Protein AF-A0A1J4KIZ6-F1 (afdb_monomer_lite)

pLDDT: mean 84.85, std 12.55, range [34.94, 96.38]

Structure (mmCIF, N/CA/C/O backbone):
data_AF-A0A1J4KIZ6-F1
#
_entry.id   AF-A0A1J4KIZ6-F1
#
loop_
_atom_site.group_PDB
_atom_site.id
_atom_site.type_symbol
_atom_site.label_atom_id
_atom_site.label_alt_id
_atom_site.label_comp_id
_atom_site.label_asym_id
_atom_site.label_entity_id
_atom_site.label_seq_id
_atom_site.pdbx_PDB_ins_code
_atom_site.Cartn_x
_atom_site.Cartn_y
_atom_site.Cartn_z
_atom_site.occupancy
_atom_site.B_iso_or_equiv
_atom_site.auth_seq_id
_atom_site.auth_comp_id
_atom_site.auth_asym_id
_atom_site.auth_atom_id
_atom_site.pdbx_PDB_model_num
ATOM 1 N N . MET A 1 1 ? -14.718 5.315 -27.498 1.00 44.31 1 MET A N 1
ATOM 2 C CA . MET A 1 1 ? -14.895 4.484 -26.289 1.00 44.31 1 MET A CA 1
ATOM 3 C C . MET A 1 1 ? -14.339 3.075 -26.543 1.00 44.31 1 MET A C 1
ATOM 5 O O . MET A 1 1 ? -15.087 2.117 -26.521 1.00 44.31 1 MET A O 1
ATOM 9 N N . ASN A 1 2 ? -13.036 2.983 -26.856 1.00 52.88 2 ASN A N 1
ATOM 10 C CA . ASN A 1 2 ? -12.297 1.739 -27.166 1.00 52.88 2 ASN A CA 1
ATOM 11 C C . ASN A 1 2 ? -10.810 1.837 -26.745 1.00 52.88 2 ASN A C 1
ATOM 13 O O . ASN A 1 2 ? -9.986 1.045 -27.190 1.00 52.88 2 ASN A O 1
ATOM 17 N N . ASP A 1 3 ? -10.452 2.848 -25.947 1.00 78.19 3 ASP A N 1
ATOM 18 C CA . ASP A 1 3 ? -9.048 3.196 -25.701 1.00 78.19 3 ASP A CA 1
ATOM 19 C C . ASP A 1 3 ? -8.500 2.533 -24.434 1.00 78.19 3 ASP A C 1
ATOM 21 O O . ASP A 1 3 ? -7.394 2.022 -24.433 1.00 78.19 3 ASP A O 1
ATOM 25 N N . PHE A 1 4 ? -9.313 2.419 -23.381 1.00 86.12 4 PHE A N 1
ATOM 26 C CA . PHE A 1 4 ? -8.866 1.864 -22.103 1.00 86.12 4 PHE A CA 1
ATOM 27 C C . PHE A 1 4 ? -8.504 0.373 -22.159 1.00 86.12 4 PHE A C 1
ATOM 29 O O . PHE A 1 4 ? -7.444 -0.013 -21.683 1.00 86.12 4 PHE A O 1
ATOM 36 N N . ASP A 1 5 ? -9.348 -0.474 -22.760 1.00 86.69 5 ASP A N 1
ATOM 37 C CA . ASP A 1 5 ? -9.062 -1.916 -22.848 1.00 86.69 5 ASP A CA 1
ATOM 38 C C . ASP A 1 5 ? -7.879 -2.197 -23.787 1.00 86.69 5 ASP A C 1
ATOM 40 O O . ASP A 1 5 ? -7.078 -3.099 -23.538 1.00 86.69 5 ASP A O 1
ATOM 44 N N . ARG A 1 6 ? -7.730 -1.378 -24.836 1.00 87.50 6 ARG A N 1
ATOM 45 C CA . ARG A 1 6 ? -6.574 -1.419 -25.732 1.00 87.50 6 ARG A CA 1
ATOM 46 C C . ARG A 1 6 ? -5.304 -0.999 -24.997 1.00 87.50 6 ARG A C 1
ATOM 48 O O . ARG A 1 6 ? -4.352 -1.767 -24.967 1.00 87.50 6 ARG A O 1
ATOM 55 N N . TRP A 1 7 ? -5.329 0.162 -24.346 1.00 89.00 7 TRP A N 1
ATOM 56 C CA . TRP A 1 7 ? -4.232 0.655 -23.520 1.00 89.00 7 TRP A CA 1
ATOM 57 C C . TRP A 1 7 ? -3.841 -0.357 -22.446 1.00 89.00 7 TRP A C 1
ATOM 59 O O . TRP A 1 7 ? -2.660 -0.615 -22.267 1.00 89.00 7 TRP A O 1
ATOM 69 N N . ARG A 1 8 ? -4.811 -0.978 -21.766 1.00 87.69 8 ARG A N 1
ATOM 70 C CA . ARG A 1 8 ? -4.561 -2.005 -20.749 1.00 87.69 8 ARG A CA 1
ATOM 71 C C . ARG A 1 8 ? -3.818 -3.193 -21.347 1.00 87.69 8 ARG A C 1
ATOM 73 O O . ARG A 1 8 ? -2.846 -3.653 -20.759 1.00 87.69 8 ARG A O 1
ATOM 80 N N . SER A 1 9 ? -4.276 -3.691 -22.496 1.00 86.81 9 SER A N 1
ATOM 81 C CA . SER A 1 9 ? -3.614 -4.790 -23.203 1.00 86.81 9 SER A CA 1
ATOM 82 C C . SER A 1 9 ? -2.182 -4.418 -23.591 1.00 86.81 9 SER A C 1
ATOM 84 O O . SER A 1 9 ? -1.264 -5.215 -23.385 1.00 86.81 9 SER A O 1
ATOM 86 N N . ASP A 1 10 ? -1.982 -3.206 -24.108 1.00 85.69 10 ASP A N 1
ATOM 87 C CA . ASP A 1 10 ? -0.669 -2.694 -24.504 1.00 85.69 10 ASP A CA 1
ATOM 88 C C . ASP A 1 10 ? 0.246 -2.519 -23.276 1.00 85.69 10 ASP A C 1
ATOM 90 O O . ASP A 1 10 ? 1.388 -2.975 -23.284 1.00 85.69 10 ASP A O 1
ATOM 94 N N . PHE A 1 11 ? -0.277 -1.973 -22.174 1.00 86.12 11 PHE A N 1
ATOM 95 C CA . PHE A 1 11 ? 0.438 -1.795 -20.911 1.00 86.12 11 PHE A CA 1
ATOM 96 C C . PHE A 1 11 ? 0.869 -3.132 -20.314 1.00 86.12 11 PHE A C 1
ATOM 98 O O . PHE A 1 11 ? 2.055 -3.325 -20.055 1.00 86.12 11 PHE A O 1
ATOM 105 N N . VAL A 1 12 ? -0.060 -4.079 -20.159 1.00 83.88 12 VAL A N 1
ATOM 106 C CA . VAL A 1 12 ? 0.230 -5.424 -19.640 1.00 83.88 12 VAL A CA 1
ATOM 107 C C . VAL A 1 12 ? 1.282 -6.125 -20.498 1.00 83.88 12 VAL A C 1
ATOM 109 O O . VAL A 1 12 ? 2.200 -6.737 -19.958 1.00 83.88 12 VAL A O 1
ATOM 112 N N . SER A 1 13 ? 1.208 -5.972 -21.821 1.00 81.38 13 SER A N 1
ATOM 113 C CA . SER A 1 13 ? 2.213 -6.518 -22.742 1.00 81.38 13 SER A CA 1
ATOM 114 C C . SER A 1 13 ? 3.571 -5.816 -22.611 1.00 81.38 13 SER A C 1
ATOM 116 O O . SER A 1 13 ? 4.612 -6.453 -22.742 1.00 81.38 13 SER A O 1
ATOM 118 N N . SER A 1 14 ? 3.585 -4.511 -22.322 1.00 80.06 14 SER A N 1
ATOM 119 C CA . SER A 1 14 ? 4.813 -3.719 -22.147 1.00 80.06 14 SER A CA 1
ATOM 120 C C . SER A 1 14 ? 5.562 -4.017 -20.841 1.00 80.06 14 SER A C 1
ATOM 122 O O . SER A 1 14 ? 6.765 -3.755 -20.748 1.00 80.06 14 SER A O 1
ATOM 124 N N . LEU A 1 15 ? 4.869 -4.591 -19.849 1.00 75.06 15 LEU A N 1
ATOM 125 C CA . LEU A 1 15 ? 5.464 -5.077 -18.601 1.00 75.06 15 LEU A CA 1
ATOM 126 C C . LEU A 1 15 ? 6.322 -6.333 -18.810 1.00 75.06 15 LEU A C 1
ATOM 128 O O . LEU A 1 15 ? 7.094 -6.693 -17.923 1.00 75.06 15 LEU A O 1
ATOM 132 N N . ASP A 1 16 ? 6.266 -6.958 -19.990 1.00 68.19 16 ASP A N 1
ATOM 133 C CA . ASP A 1 16 ? 7.300 -7.880 -20.448 1.00 68.19 16 ASP A CA 1
ATOM 134 C C . ASP A 1 16 ? 8.505 -7.034 -20.908 1.00 68.19 16 ASP A C 1
ATOM 136 O O . ASP A 1 16 ? 8.551 -6.498 -22.018 1.00 68.19 16 ASP A O 1
ATOM 140 N N . LEU A 1 17 ? 9.438 -6.802 -19.975 1.00 60.38 17 LEU A N 1
ATOM 141 C CA . LEU A 1 17 ? 10.382 -5.669 -19.856 1.00 60.38 17 LEU A CA 1
ATOM 142 C C . LEU A 1 17 ? 11.413 -5.449 -20.991 1.00 60.38 17 LEU A C 1
ATOM 144 O O . LEU A 1 17 ? 12.417 -4.756 -20.784 1.00 60.38 17 LEU A O 1
ATOM 148 N N . ASN A 1 18 ? 11.162 -5.953 -22.196 1.00 56.12 18 ASN A N 1
ATOM 149 C CA . ASN A 1 18 ? 11.916 -5.706 -23.426 1.00 56.12 18 ASN A CA 1
ATOM 150 C C . ASN A 1 18 ? 11.404 -4.502 -24.247 1.00 56.12 18 ASN A C 1
ATOM 152 O O . ASN A 1 18 ? 12.102 -4.064 -25.160 1.00 56.12 18 ASN A O 1
ATOM 156 N N . TYR A 1 19 ? 10.238 -3.935 -23.915 1.00 60.09 19 TYR A N 1
ATOM 157 C CA . TYR A 1 19 ? 9.627 -2.814 -24.648 1.00 60.09 19 TYR A CA 1
ATOM 158 C C . TYR A 1 19 ? 9.734 -1.459 -23.919 1.00 60.09 19 TYR A C 1
ATOM 160 O O . TYR A 1 19 ? 10.145 -1.380 -22.752 1.00 60.09 19 TYR A O 1
ATOM 168 N N . ASN A 1 20 ? 9.423 -0.373 -24.643 1.00 63.94 20 ASN A N 1
ATOM 169 C CA . ASN A 1 20 ? 9.320 0.978 -24.087 1.00 63.94 20 ASN A CA 1
ATOM 170 C C . ASN A 1 20 ? 8.084 1.048 -23.177 1.00 63.94 20 ASN A C 1
ATOM 172 O O . ASN A 1 20 ? 6.959 1.082 -23.658 1.00 63.94 20 ASN A O 1
ATOM 176 N N . PHE A 1 21 ? 8.311 1.013 -21.867 1.00 74.25 21 PHE A N 1
ATOM 177 C CA . PHE A 1 21 ? 7.272 0.920 -20.837 1.00 74.25 21 PHE A CA 1
ATOM 178 C C . PHE A 1 21 ? 6.940 2.285 -20.202 1.00 74.25 21 PHE A C 1
ATOM 180 O O . PHE A 1 21 ? 6.016 2.380 -19.399 1.00 74.25 21 PHE A O 1
ATOM 187 N N . ASN A 1 22 ? 7.684 3.342 -20.555 1.00 74.38 22 ASN A N 1
ATOM 188 C CA . ASN A 1 22 ? 7.597 4.648 -19.897 1.00 74.38 22 ASN A CA 1
ATOM 189 C C . ASN A 1 22 ? 6.248 5.337 -20.153 1.00 74.38 22 ASN A C 1
ATOM 191 O O . ASN A 1 22 ? 5.588 5.748 -19.208 1.00 74.38 22 ASN A O 1
ATOM 195 N N . GLU A 1 23 ? 5.807 5.397 -21.414 1.00 75.44 23 GLU A N 1
ATOM 196 C CA . GLU A 1 23 ? 4.554 6.073 -21.798 1.00 75.44 23 GLU A CA 1
ATOM 197 C C . GLU A 1 23 ? 3.319 5.418 -21.149 1.00 75.44 23 GLU A C 1
ATOM 199 O O . GLU A 1 23 ? 2.366 6.0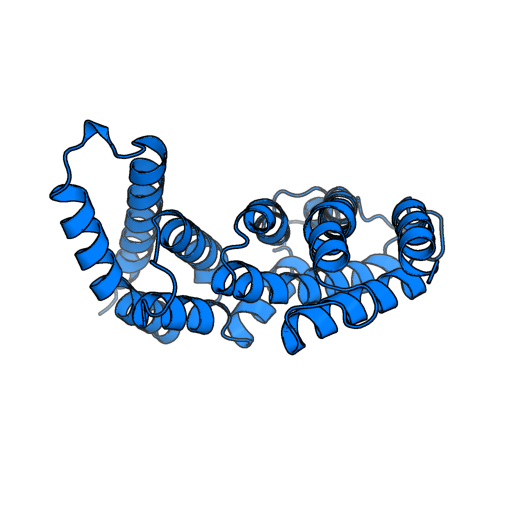91 -20.747 1.00 75.44 23 GLU A O 1
ATOM 204 N N . HIS A 1 24 ? 3.339 4.091 -20.986 1.00 83.06 24 HIS A N 1
ATOM 205 C CA . HIS A 1 24 ? 2.244 3.379 -20.333 1.00 83.06 24 HIS A CA 1
ATOM 206 C C . HIS A 1 24 ? 2.242 3.564 -18.812 1.00 83.06 24 HIS A C 1
ATOM 208 O O . HIS A 1 24 ? 1.161 3.651 -18.226 1.00 83.06 24 HIS A O 1
ATOM 214 N N . ILE A 1 25 ? 3.419 3.671 -18.181 1.00 85.50 25 ILE A N 1
ATOM 215 C CA . ILE A 1 25 ? 3.519 4.023 -16.760 1.00 85.50 25 ILE A CA 1
ATOM 216 C C . ILE A 1 25 ? 2.946 5.416 -16.518 1.00 85.50 25 ILE A C 1
ATOM 218 O O . ILE A 1 25 ? 2.083 5.538 -15.662 1.00 85.50 25 ILE A O 1
ATOM 222 N N . GLU A 1 26 ? 3.319 6.427 -17.305 1.00 86.62 26 GLU A N 1
ATOM 223 C CA . GLU A 1 26 ? 2.796 7.796 -17.138 1.00 86.62 26 GLU A CA 1
ATOM 224 C C . GLU A 1 26 ? 1.260 7.838 -17.201 1.00 86.62 26 GLU A C 1
ATOM 226 O O . GLU A 1 26 ? 0.604 8.516 -16.413 1.00 86.62 26 GLU A O 1
ATOM 231 N N . THR A 1 27 ? 0.660 7.052 -18.098 1.00 89.62 27 THR A N 1
ATOM 232 C CA . THR A 1 27 ? -0.805 6.934 -18.176 1.00 89.62 27 THR A CA 1
ATOM 233 C C . THR A 1 27 ? -1.392 6.244 -16.937 1.00 89.62 27 THR A C 1
ATOM 235 O O . THR A 1 27 ? -2.434 6.648 -16.425 1.00 89.62 27 THR A O 1
ATOM 238 N N . CYS A 1 28 ? -0.724 5.205 -16.427 1.00 91.19 28 CYS A N 1
ATOM 239 C CA . CYS A 1 28 ? -1.129 4.527 -15.198 1.00 91.19 28 CYS A CA 1
ATOM 240 C C . CYS A 1 28 ? -1.049 5.471 -13.986 1.00 91.19 28 CYS A C 1
ATOM 242 O O . CYS A 1 28 ? -1.936 5.449 -13.135 1.00 91.19 28 CYS A O 1
ATOM 244 N N . GLU A 1 29 ? -0.018 6.314 -13.922 1.00 92.31 29 GLU A N 1
ATOM 245 C CA . GLU A 1 29 ? 0.160 7.337 -12.888 1.00 92.31 29 GLU A CA 1
ATOM 246 C C . GLU A 1 29 ? -0.979 8.363 -12.925 1.00 92.31 29 GLU A C 1
ATOM 248 O O . GLU A 1 29 ? -1.586 8.633 -11.891 1.00 92.31 29 GLU A O 1
ATOM 253 N N . GLN A 1 30 ? -1.372 8.829 -14.115 1.00 92.38 30 GLN A N 1
ATOM 254 C CA . GLN A 1 30 ? -2.536 9.711 -14.282 1.00 92.38 30 GLN A CA 1
ATOM 255 C C . GLN A 1 30 ? -3.835 9.068 -13.778 1.00 92.38 30 GLN A C 1
ATOM 257 O O . GLN A 1 30 ? -4.653 9.734 -13.147 1.00 92.38 30 GLN A O 1
ATOM 262 N N . TYR A 1 31 ? -4.044 7.768 -14.012 1.00 94.75 31 TYR A N 1
ATOM 263 C CA . TYR A 1 31 ? -5.228 7.078 -13.484 1.00 94.75 31 TYR A CA 1
ATOM 264 C C . TYR A 1 31 ? -5.200 6.967 -11.963 1.00 94.75 31 TYR A C 1
ATOM 266 O O . TYR A 1 31 ? -6.242 7.123 -11.330 1.00 94.75 31 TYR A O 1
ATOM 274 N N . ILE A 1 32 ? -4.028 6.743 -11.365 1.00 95.62 32 ILE A N 1
ATOM 275 C CA . ILE A 1 32 ? -3.863 6.767 -9.907 1.00 95.62 32 ILE A CA 1
ATOM 276 C C . ILE A 1 32 ? -4.221 8.158 -9.363 1.00 95.62 32 ILE A C 1
ATOM 278 O O . ILE A 1 32 ? -4.998 8.254 -8.415 1.00 95.62 32 ILE A O 1
ATOM 282 N N . GLU A 1 33 ? -3.739 9.233 -9.988 1.00 93.94 33 GLU A N 1
ATOM 283 C CA . GLU A 1 33 ? -4.075 10.611 -9.604 1.00 93.94 33 GLU A CA 1
ATOM 284 C C . GLU A 1 33 ? -5.579 10.901 -9.708 1.00 93.94 33 GLU A C 1
ATOM 286 O O . GLU A 1 33 ? -6.169 11.463 -8.779 1.00 93.94 33 GLU A O 1
ATOM 291 N N . GLU A 1 34 ? -6.229 10.474 -10.796 1.00 94.50 34 GLU A N 1
ATOM 292 C CA . GLU A 1 34 ? -7.680 10.613 -10.950 1.00 94.50 34 GLU A CA 1
ATOM 293 C C . GLU A 1 34 ? -8.446 9.870 -9.849 1.00 94.50 34 GLU A C 1
ATOM 295 O O . GLU A 1 34 ? -9.400 10.415 -9.289 1.00 94.50 34 GLU A O 1
ATOM 300 N N . ILE A 1 35 ? -8.014 8.661 -9.488 1.00 95.12 35 ILE A N 1
ATOM 301 C CA . ILE A 1 35 ? -8.644 7.866 -8.428 1.00 95.12 35 ILE A CA 1
ATOM 302 C C . ILE A 1 35 ? -8.519 8.561 -7.074 1.00 95.12 35 ILE A C 1
ATOM 304 O O . ILE A 1 35 ? -9.509 8.662 -6.354 1.00 95.12 35 ILE A O 1
ATOM 308 N N . ILE A 1 36 ? -7.348 9.095 -6.731 1.00 91.81 36 ILE A N 1
ATOM 309 C CA . ILE A 1 36 ? -7.168 9.822 -5.464 1.00 91.81 36 ILE A CA 1
ATOM 310 C C . ILE A 1 36 ? -8.062 11.062 -5.424 1.00 91.81 36 ILE A C 1
ATOM 312 O O . ILE A 1 36 ? -8.661 11.365 -4.394 1.00 91.81 36 ILE A O 1
ATOM 316 N N . GLN A 1 37 ? -8.143 11.795 -6.535 1.00 92.31 37 GLN A N 1
ATOM 317 C CA . GLN A 1 37 ? -8.841 13.076 -6.571 1.00 92.31 37 GLN A CA 1
ATOM 318 C C . GLN A 1 37 ? -10.364 12.929 -6.691 1.00 92.31 37 GLN A C 1
ATOM 320 O O . GLN A 1 37 ? -11.104 13.762 -6.166 1.00 92.31 37 GLN A O 1
ATOM 325 N N . TYR A 1 38 ? -10.839 11.906 -7.401 1.00 92.94 38 TYR A N 1
ATOM 326 C CA . TYR A 1 38 ? -12.244 11.779 -7.800 1.00 92.94 38 TYR A CA 1
ATOM 327 C C . TYR A 1 38 ? -12.887 10.448 -7.411 1.00 92.94 38 TYR A C 1
ATOM 329 O O . TYR A 1 38 ? -14.064 10.250 -7.707 1.00 92.94 38 TYR A O 1
ATOM 337 N N . ASN A 1 39 ? -12.147 9.542 -6.768 1.00 90.38 39 ASN A N 1
ATOM 338 C CA . ASN A 1 39 ? -12.565 8.167 -6.474 1.00 90.38 39 ASN A CA 1
ATOM 339 C C . ASN A 1 39 ? -12.888 7.336 -7.735 1.00 90.38 39 ASN A C 1
ATOM 341 O O . ASN A 1 39 ? -13.565 6.312 -7.674 1.00 90.38 39 ASN A O 1
ATOM 345 N N . ILE A 1 40 ? -12.461 7.808 -8.910 1.00 93.06 40 ILE A N 1
ATOM 346 C CA . ILE A 1 40 ? -12.858 7.253 -10.201 1.00 93.06 40 ILE A CA 1
ATOM 347 C C . ILE A 1 40 ? -11.894 7.689 -11.300 1.00 93.06 40 ILE A C 1
ATOM 349 O O . ILE A 1 40 ? -11.416 8.821 -11.305 1.00 93.06 40 ILE A O 1
ATOM 353 N N . ILE A 1 41 ? -11.697 6.822 -12.287 1.00 91.88 41 ILE A N 1
ATOM 354 C CA . ILE A 1 41 ? -11.135 7.203 -13.579 1.00 91.88 41 ILE A CA 1
ATOM 355 C C . ILE A 1 41 ? -12.272 7.795 -14.422 1.00 91.88 41 ILE A C 1
ATOM 357 O O . ILE A 1 41 ? -13.184 7.088 -14.878 1.00 91.88 41 ILE A O 1
ATOM 361 N N . LYS A 1 42 ? -12.243 9.113 -14.619 1.00 86.44 42 LYS A N 1
ATOM 362 C CA . LYS A 1 42 ? -13.390 9.923 -15.069 1.00 86.44 42 LYS A CA 1
ATOM 363 C C . LYS A 1 42 ? -14.000 9.459 -16.383 1.00 86.44 42 LYS A C 1
ATOM 365 O O . LYS A 1 42 ? -15.215 9.508 -16.550 1.00 86.44 42 LYS A O 1
ATOM 370 N N . TYR A 1 43 ? -13.164 9.057 -17.333 1.00 85.31 43 TYR A N 1
ATOM 371 C CA . TYR A 1 43 ? -13.598 8.778 -18.701 1.00 85.31 43 TYR A CA 1
ATOM 372 C C . TYR A 1 43 ? -14.048 7.320 -18.914 1.00 85.31 43 TYR A C 1
ATOM 374 O O . TYR A 1 43 ? -14.623 7.019 -19.962 1.00 85.31 43 TYR A O 1
ATOM 382 N N . VAL A 1 44 ? -13.821 6.419 -17.946 1.00 86.00 44 VAL A N 1
ATOM 383 C CA . VAL A 1 44 ? -14.232 4.997 -18.027 1.00 86.00 44 VAL A CA 1
ATOM 384 C C . VAL A 1 44 ? -15.250 4.576 -16.973 1.00 86.00 44 VAL A C 1
ATOM 386 O O . VAL A 1 44 ? -15.911 3.555 -17.155 1.00 86.00 44 VAL A O 1
ATOM 389 N N . GLY A 1 45 ? -15.426 5.351 -15.905 1.00 89.31 45 GLY A N 1
ATOM 390 C CA . GLY A 1 45 ? -16.447 5.076 -14.902 1.00 89.31 45 GLY A CA 1
ATOM 391 C C . GLY A 1 45 ? -15.997 4.112 -13.787 1.00 89.31 45 GLY A C 1
ATOM 392 O O . GLY A 1 45 ? -14.850 3.650 -13.771 1.00 89.31 45 GLY A O 1
ATOM 393 N N . PRO A 1 46 ? -16.895 3.786 -12.837 1.00 89.38 46 PRO A N 1
ATOM 394 C CA . PRO A 1 46 ? -16.537 3.066 -11.614 1.00 89.38 46 PRO A CA 1
ATOM 395 C C . PRO A 1 46 ? -16.197 1.591 -11.866 1.00 89.38 46 PRO A C 1
ATOM 397 O O . PRO A 1 46 ? -15.245 1.076 -11.290 1.00 89.38 46 PRO A O 1
ATOM 400 N N . GLU A 1 47 ? -16.900 0.915 -12.780 1.00 89.88 47 GLU A N 1
ATOM 401 C CA . GLU A 1 47 ? -16.645 -0.500 -13.099 1.00 89.88 47 GLU A CA 1
ATOM 402 C C . GLU A 1 47 ? -15.229 -0.714 -13.647 1.00 89.88 47 GLU A C 1
ATOM 404 O O . GLU A 1 47 ? -14.484 -1.589 -13.201 1.00 89.88 47 GLU A O 1
ATOM 409 N N . LYS A 1 48 ? -14.822 0.134 -14.595 1.00 91.69 48 LYS A N 1
ATOM 410 C CA . LYS A 1 48 ? -13.484 0.090 -15.187 1.00 91.69 48 LYS A CA 1
ATOM 411 C C . LYS A 1 48 ? -12.407 0.591 -14.229 1.00 91.69 48 LYS A C 1
ATOM 413 O O . LYS A 1 48 ? -11.287 0.099 -14.306 1.00 91.69 48 LYS A O 1
ATOM 418 N N . THR A 1 49 ? -12.746 1.487 -13.301 1.00 93.00 49 THR A N 1
ATOM 419 C CA . THR A 1 49 ? -11.860 1.871 -12.189 1.00 93.00 49 THR A CA 1
ATOM 420 C C . THR A 1 49 ? -11.582 0.680 -11.277 1.00 93.00 49 THR A C 1
ATOM 422 O O . THR A 1 49 ? -10.427 0.380 -10.992 1.00 93.00 49 THR A O 1
ATOM 425 N N . ASN A 1 50 ? -12.620 -0.058 -10.879 1.00 91.06 50 ASN A N 1
ATOM 426 C CA . ASN A 1 50 ? -12.447 -1.243 -10.045 1.00 91.06 50 ASN A CA 1
ATOM 427 C C . ASN A 1 50 ? -11.609 -2.314 -10.759 1.00 91.06 50 ASN A C 1
ATOM 429 O O . ASN A 1 50 ? -10.661 -2.853 -10.195 1.00 91.06 50 ASN A O 1
ATOM 433 N N . SER A 1 51 ? -11.901 -2.572 -12.035 1.00 92.06 51 SER A N 1
ATOM 434 C CA . SER A 1 51 ? -11.119 -3.506 -12.850 1.00 92.06 51 SER A CA 1
ATOM 435 C C . SER A 1 51 ? -9.673 -3.020 -13.064 1.00 92.06 51 SER A C 1
ATOM 437 O O . SER A 1 51 ? -8.743 -3.821 -13.080 1.00 92.06 51 SER A O 1
ATOM 439 N N . PHE A 1 52 ? -9.434 -1.708 -13.186 1.00 94.19 52 PHE A N 1
ATOM 440 C CA . PHE A 1 52 ? -8.077 -1.151 -13.200 1.00 94.19 52 PHE A CA 1
ATOM 441 C C . PHE A 1 52 ? -7.331 -1.490 -11.908 1.00 94.19 52 PHE A C 1
ATOM 443 O O . PHE A 1 52 ? -6.237 -2.041 -11.971 1.00 94.19 52 PHE A O 1
ATOM 450 N N . LEU A 1 53 ? -7.928 -1.205 -10.751 1.00 93.69 53 LEU A N 1
ATOM 451 C CA . LEU A 1 53 ? 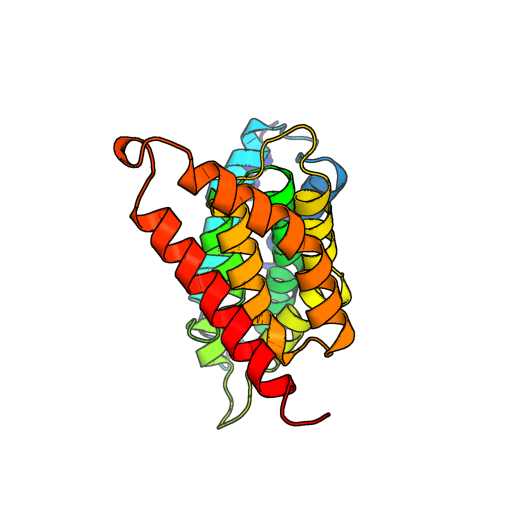-7.311 -1.432 -9.445 1.00 93.69 53 LEU A CA 1
ATOM 452 C C . LEU A 1 53 ? -7.031 -2.923 -9.189 1.00 93.69 53 LEU A C 1
ATOM 454 O O . LEU A 1 53 ? -5.915 -3.301 -8.833 1.00 93.69 53 LEU A O 1
ATOM 458 N N . THR A 1 54 ? -8.037 -3.771 -9.397 1.00 89.81 54 THR A N 1
ATOM 459 C CA . THR A 1 54 ? -8.009 -5.185 -8.987 1.00 89.81 54 THR A CA 1
ATOM 460 C C . THR A 1 54 ? -7.313 -6.107 -9.986 1.00 89.81 54 THR A C 1
ATOM 462 O O . THR A 1 54 ? -6.733 -7.111 -9.570 1.00 89.81 54 THR A O 1
ATOM 465 N N . GLU A 1 55 ? -7.318 -5.773 -11.280 1.00 90.50 55 GLU A N 1
ATOM 466 C CA . GLU A 1 55 ? -6.689 -6.591 -12.324 1.00 90.50 55 GLU A CA 1
ATOM 467 C C . GLU A 1 55 ? -5.408 -5.940 -12.850 1.00 90.50 55 GLU A C 1
ATOM 469 O O . GLU A 1 55 ? -4.348 -6.558 -12.834 1.00 90.50 55 GLU A O 1
ATOM 474 N N . THR A 1 56 ? -5.484 -4.692 -13.323 1.00 92.12 56 THR A N 1
ATOM 475 C CA . THR A 1 56 ? -4.377 -4.054 -14.061 1.00 92.12 56 THR A CA 1
ATOM 476 C C . THR A 1 56 ? -3.245 -3.610 -13.145 1.00 92.12 56 THR A C 1
ATOM 478 O O . THR A 1 56 ? -2.099 -4.009 -13.338 1.00 92.12 56 THR A O 1
ATOM 481 N N . LEU A 1 57 ? -3.558 -2.795 -12.141 1.00 93.31 57 LEU A N 1
ATOM 482 C CA . LEU A 1 57 ? -2.578 -2.248 -11.216 1.00 93.31 57 LEU A CA 1
ATOM 483 C C . LEU A 1 57 ? -1.981 -3.356 -10.350 1.00 93.31 57 LEU A C 1
ATOM 485 O O . LEU A 1 57 ? -0.763 -3.432 -10.209 1.00 93.31 57 LEU A O 1
ATOM 489 N N . LYS A 1 58 ? -2.827 -4.256 -9.835 1.00 92.56 58 LYS A N 1
ATOM 490 C CA . LYS A 1 58 ? -2.380 -5.428 -9.077 1.00 92.56 58 LYS A CA 1
ATOM 491 C C . LYS A 1 58 ? -1.371 -6.265 -9.866 1.00 92.56 58 LYS A C 1
ATOM 493 O O . LYS A 1 58 ? -0.306 -6.582 -9.342 1.00 92.56 58 LYS A O 1
ATOM 498 N N . PHE A 1 59 ? -1.678 -6.577 -11.128 1.00 90.88 59 PHE A N 1
ATOM 499 C CA . PHE A 1 59 ? -0.757 -7.297 -12.007 1.00 90.88 59 PHE A CA 1
ATOM 500 C C . PHE A 1 59 ? 0.543 -6.516 -12.233 1.00 90.88 59 PHE A C 1
ATOM 502 O O . PHE A 1 59 ? 1.625 -7.093 -12.153 1.00 90.88 59 PHE A O 1
ATOM 509 N N . ALA A 1 60 ? 0.457 -5.205 -12.470 1.00 91.62 60 ALA A N 1
ATOM 510 C CA . ALA A 1 60 ? 1.628 -4.366 -12.695 1.00 91.62 60 ALA A CA 1
ATOM 511 C C . ALA A 1 60 ? 2.578 -4.339 -11.495 1.00 91.62 60 ALA A C 1
ATOM 513 O O . ALA A 1 60 ? 3.781 -4.537 -11.667 1.00 91.62 60 ALA A O 1
ATOM 514 N N . ILE A 1 61 ? 2.047 -4.149 -10.284 1.00 93.50 61 ILE A N 1
ATOM 515 C CA . ILE A 1 61 ? 2.847 -4.190 -9.055 1.00 93.50 61 ILE A CA 1
ATOM 516 C C . ILE A 1 61 ? 3.517 -5.559 -8.927 1.00 93.50 61 ILE A C 1
ATOM 518 O O . ILE A 1 61 ? 4.729 -5.617 -8.743 1.00 93.50 61 ILE A O 1
ATOM 522 N N . ASP A 1 62 ? 2.774 -6.655 -9.091 1.00 91.75 62 ASP A N 1
ATOM 523 C CA . ASP A 1 62 ? 3.324 -8.008 -8.945 1.00 91.75 62 ASP A CA 1
ATOM 524 C C . ASP A 1 62 ? 4.457 -8.291 -9.950 1.00 91.75 62 ASP A C 1
ATOM 526 O O . ASP A 1 62 ? 5.524 -8.791 -9.580 1.00 91.75 62 ASP A O 1
ATOM 530 N N . GLN A 1 63 ? 4.294 -7.884 -11.214 1.00 89.62 63 GLN A N 1
ATOM 531 C CA . GLN A 1 63 ? 5.358 -7.994 -12.219 1.00 89.62 63 GLN A CA 1
ATOM 532 C C . GLN A 1 63 ? 6.607 -7.196 -11.827 1.00 89.62 63 GLN A C 1
ATOM 534 O O . GLN A 1 63 ? 7.727 -7.708 -11.906 1.00 89.62 63 GLN A O 1
ATOM 539 N N . ILE A 1 64 ? 6.432 -5.956 -11.364 1.00 90.94 64 ILE A N 1
ATOM 540 C CA . ILE A 1 64 ? 7.548 -5.094 -10.955 1.00 90.94 64 ILE A CA 1
ATOM 541 C C . ILE A 1 64 ? 8.255 -5.668 -9.723 1.00 90.94 64 ILE A C 1
ATOM 543 O O . ILE A 1 64 ? 9.483 -5.737 -9.703 1.00 90.94 64 ILE A O 1
ATOM 547 N N . MET A 1 65 ? 7.510 -6.124 -8.715 1.00 92.75 65 MET A N 1
ATOM 548 C CA . MET A 1 65 ? 8.066 -6.648 -7.462 1.00 92.75 65 MET A CA 1
ATOM 549 C C . MET A 1 65 ? 8.829 -7.969 -7.653 1.00 92.75 65 MET A C 1
ATOM 551 O O . MET A 1 65 ? 9.762 -8.267 -6.897 1.00 92.75 65 MET A O 1
ATOM 555 N N . ASN A 1 66 ? 8.499 -8.736 -8.695 1.00 91.06 66 ASN A N 1
ATOM 556 C CA . ASN A 1 66 ? 9.224 -9.944 -9.096 1.00 91.06 66 ASN A CA 1
ATOM 557 C C . ASN A 1 66 ? 10.384 -9.683 -10.074 1.00 91.06 66 ASN A C 1
ATOM 559 O O . ASN A 1 66 ? 11.192 -10.584 -10.336 1.00 91.06 66 ASN A O 1
ATOM 563 N N . PHE A 1 67 ? 10.520 -8.462 -10.592 1.00 87.69 67 PHE A N 1
ATOM 564 C CA . PHE A 1 67 ? 11.571 -8.114 -11.539 1.00 87.69 67 PHE A CA 1
ATOM 565 C C . PHE A 1 67 ? 12.951 -8.066 -10.882 1.00 87.69 67 PHE A C 1
ATOM 567 O O . PHE A 1 67 ? 13.121 -7.505 -9.807 1.00 87.69 67 PHE A O 1
ATOM 574 N N . ARG A 1 68 ? 13.982 -8.595 -11.554 1.00 89.31 68 ARG A N 1
ATOM 575 C CA . ARG A 1 68 ? 15.372 -8.520 -11.076 1.00 89.31 68 ARG A CA 1
ATOM 576 C C . ARG A 1 68 ? 16.158 -7.458 -11.836 1.00 89.31 68 ARG A C 1
ATOM 578 O O . ARG A 1 68 ? 16.424 -7.591 -13.035 1.00 89.31 68 ARG A O 1
ATOM 585 N N . ILE A 1 69 ? 16.587 -6.431 -11.112 1.00 86.81 69 ILE A N 1
ATOM 586 C CA . ILE A 1 69 ? 17.463 -5.387 -11.628 1.00 86.81 69 ILE A CA 1
ATOM 587 C C . ILE A 1 69 ? 18.877 -5.947 -11.819 1.00 86.81 69 ILE A C 1
ATOM 589 O O . ILE A 1 69 ? 19.428 -6.639 -10.967 1.00 86.81 69 ILE A O 1
ATOM 593 N N . ASN A 1 70 ? 19.466 -5.657 -12.972 1.00 85.62 70 ASN A N 1
ATOM 594 C CA . ASN A 1 70 ? 20.810 -6.038 -13.377 1.00 85.62 70 ASN A CA 1
ATOM 595 C C . ASN A 1 70 ? 21.450 -4.888 -14.184 1.00 85.62 70 ASN A C 1
ATOM 597 O O . ASN A 1 70 ? 20.860 -3.823 -14.370 1.00 85.62 70 ASN A O 1
ATOM 601 N N . ASN A 1 71 ? 22.670 -5.086 -14.684 1.00 82.38 71 ASN A N 1
ATOM 602 C CA . ASN A 1 71 ? 23.388 -4.029 -15.402 1.00 82.38 71 ASN A CA 1
ATOM 603 C C . ASN A 1 71 ? 22.701 -3.569 -16.702 1.00 82.38 71 ASN A C 1
ATOM 605 O O . ASN A 1 71 ? 22.851 -2.403 -17.058 1.00 82.38 71 ASN A O 1
ATOM 609 N N . SER A 1 72 ? 21.947 -4.428 -17.400 1.00 82.19 72 SER A N 1
ATOM 610 C CA . SER A 1 72 ? 21.304 -4.066 -18.673 1.00 82.19 72 SER A CA 1
ATOM 611 C C . SER A 1 72 ? 19.996 -3.293 -18.501 1.00 82.19 72 SER A C 1
ATOM 613 O O . SER A 1 72 ? 19.593 -2.576 -19.412 1.00 82.19 72 SER A O 1
ATOM 615 N N . ASN A 1 73 ? 19.347 -3.386 -17.337 1.00 82.38 73 ASN A N 1
ATOM 616 C CA . ASN A 1 73 ? 18.062 -2.732 -17.063 1.00 82.38 73 ASN A CA 1
ATOM 617 C C . ASN A 1 73 ? 18.125 -1.695 -15.922 1.00 82.38 73 ASN A C 1
ATOM 619 O O . ASN A 1 73 ? 17.100 -1.124 -15.552 1.00 82.38 73 ASN A O 1
ATOM 623 N N . ARG A 1 74 ? 19.320 -1.394 -15.394 1.00 82.88 74 ARG A N 1
ATOM 624 C CA . ARG A 1 74 ? 19.526 -0.496 -14.242 1.00 82.88 74 ARG A CA 1
ATOM 625 C C . ARG A 1 74 ? 18.915 0.894 -14.412 1.00 82.88 74 ARG A C 1
ATOM 627 O O . ARG A 1 74 ? 18.443 1.466 -13.435 1.00 82.88 74 ARG A O 1
ATOM 634 N N . LEU A 1 75 ? 18.890 1.422 -15.637 1.00 83.06 75 LEU A N 1
ATOM 635 C CA . LEU A 1 75 ? 18.281 2.722 -15.943 1.00 83.06 75 LEU A CA 1
ATOM 636 C C . LEU A 1 75 ? 16.767 2.746 -15.665 1.00 83.06 75 LEU A C 1
ATOM 638 O O . LEU A 1 75 ? 16.229 3.801 -15.346 1.00 83.06 75 LEU A O 1
ATOM 642 N N . LYS A 1 76 ? 16.091 1.588 -15.710 1.00 82.62 76 LYS A N 1
ATOM 643 C CA . LYS A 1 76 ? 14.657 1.460 -15.407 1.00 82.62 76 LYS A CA 1
ATOM 644 C C . LYS A 1 76 ? 14.353 1.579 -13.912 1.00 82.62 76 LYS A C 1
ATOM 646 O O . LYS A 1 76 ? 13.235 1.921 -13.551 1.00 82.62 76 LYS A O 1
ATOM 651 N N . CYS A 1 77 ? 15.338 1.333 -13.043 1.00 86.50 77 CYS A N 1
ATOM 652 C CA . CYS A 1 77 ? 15.151 1.313 -11.590 1.00 86.50 77 CYS A CA 1
ATOM 653 C C . CYS A 1 77 ? 14.515 2.606 -11.060 1.00 86.50 77 CYS A C 1
ATOM 655 O O . CYS A 1 77 ? 13.576 2.539 -10.276 1.00 86.50 77 CYS A O 1
ATOM 657 N N . GLY A 1 78 ? 14.970 3.775 -11.526 1.00 87.62 78 GLY A N 1
ATOM 658 C CA . GLY A 1 78 ? 14.420 5.057 -11.076 1.00 87.62 78 GLY A CA 1
ATOM 659 C C . GLY A 1 78 ? 12.925 5.203 -11.373 1.00 87.62 78 GLY A C 1
ATOM 660 O O . GLY A 1 78 ? 12.173 5.620 -10.498 1.00 87.62 78 GLY A O 1
ATOM 661 N N . ILE A 1 79 ? 12.502 4.791 -12.570 1.00 88.31 79 ILE A N 1
ATOM 662 C CA . ILE A 1 79 ? 11.103 4.847 -13.016 1.00 88.31 79 ILE A CA 1
ATOM 663 C C . ILE A 1 79 ? 10.254 3.857 -12.214 1.00 88.31 79 ILE A C 1
ATOM 665 O O . ILE A 1 79 ? 9.211 4.226 -11.693 1.00 88.31 79 ILE A O 1
ATOM 669 N N . LEU A 1 80 ? 10.733 2.624 -12.026 1.00 90.81 80 LEU A N 1
ATOM 670 C CA . LEU A 1 80 ? 10.012 1.608 -11.253 1.00 90.81 80 LEU A CA 1
ATOM 671 C C . LEU A 1 80 ? 9.860 2.003 -9.778 1.00 90.81 80 LEU A C 1
ATOM 673 O O . LEU A 1 80 ? 8.786 1.852 -9.209 1.00 90.81 80 LEU A O 1
ATOM 677 N N . ILE A 1 81 ? 10.906 2.561 -9.160 1.00 92.19 81 ILE A N 1
ATOM 678 C CA . ILE A 1 81 ? 10.824 3.087 -7.790 1.00 92.19 81 ILE A CA 1
ATOM 679 C C . ILE A 1 81 ? 9.863 4.267 -7.705 1.00 92.19 81 ILE A C 1
ATOM 681 O O . ILE A 1 81 ? 9.115 4.360 -6.734 1.00 92.19 81 ILE A O 1
ATOM 685 N N . HIS A 1 82 ? 9.875 5.163 -8.694 1.00 93.12 82 HIS A N 1
ATOM 686 C CA . HIS A 1 82 ? 8.936 6.276 -8.745 1.00 93.12 82 HIS A CA 1
ATOM 687 C C . HIS A 1 82 ? 7.489 5.778 -8.812 1.00 93.12 82 HIS A C 1
ATOM 689 O O . HIS A 1 82 ? 6.685 6.175 -7.972 1.00 93.12 82 HIS A O 1
ATOM 695 N N . PHE A 1 83 ? 7.206 4.841 -9.716 1.00 93.25 83 PHE A N 1
ATOM 696 C CA . PHE A 1 83 ? 5.889 4.239 -9.878 1.00 93.25 83 PHE A CA 1
ATOM 697 C C . PHE A 1 83 ? 5.410 3.523 -8.607 1.00 93.25 83 PHE A C 1
ATOM 699 O O . PHE A 1 83 ? 4.301 3.771 -8.133 1.00 93.25 83 PHE A O 1
ATOM 706 N N . LEU A 1 84 ? 6.255 2.681 -7.998 1.00 95.50 84 LEU A N 1
ATOM 707 C CA . LEU A 1 84 ? 5.932 2.001 -6.738 1.00 95.50 84 LEU A CA 1
ATOM 708 C C . LEU A 1 84 ? 5.663 3.006 -5.614 1.00 95.50 84 LEU A C 1
ATOM 710 O O . LEU A 1 84 ? 4.695 2.851 -4.877 1.00 95.50 84 LEU A O 1
ATOM 714 N N . LYS A 1 85 ? 6.483 4.061 -5.508 1.00 95.81 85 LYS A N 1
ATOM 715 C CA . LYS A 1 85 ? 6.296 5.147 -4.536 1.00 95.81 85 LYS A CA 1
ATOM 716 C C . LYS A 1 85 ? 4.980 5.887 -4.755 1.00 95.81 85 LYS A C 1
ATOM 718 O O . LYS A 1 85 ? 4.307 6.182 -3.780 1.00 95.81 85 LYS A O 1
ATOM 723 N N . LEU A 1 86 ? 4.627 6.214 -5.998 1.00 95.19 86 LEU A N 1
ATOM 724 C CA . LEU A 1 86 ? 3.349 6.858 -6.288 1.00 95.19 86 LEU A CA 1
ATOM 725 C C . LEU A 1 86 ? 2.206 5.927 -5.903 1.00 95.19 86 LEU A C 1
ATOM 727 O O . LEU A 1 86 ? 1.289 6.352 -5.227 1.00 95.19 86 LEU A O 1
ATOM 731 N N . THR A 1 87 ? 2.290 4.649 -6.258 1.00 95.94 87 THR A N 1
ATOM 732 C CA . THR A 1 87 ? 1.238 3.661 -5.993 1.00 95.94 87 THR A CA 1
ATOM 733 C C . THR A 1 87 ? 0.895 3.535 -4.504 1.00 95.94 87 THR A C 1
ATOM 735 O O . THR A 1 87 ? -0.259 3.270 -4.169 1.00 95.94 87 THR A O 1
ATOM 738 N N . THR A 1 88 ? 1.834 3.795 -3.584 1.00 95.88 88 THR A N 1
ATOM 739 C CA . THR A 1 88 ? 1.549 3.734 -2.138 1.00 95.88 88 THR A CA 1
ATOM 740 C C . THR A 1 88 ? 0.566 4.797 -1.650 1.00 95.88 88 THR A C 1
ATOM 742 O O . THR A 1 88 ? -0.027 4.609 -0.593 1.00 95.88 88 THR A O 1
ATOM 745 N N . VAL A 1 89 ? 0.280 5.853 -2.418 1.00 94.69 89 VAL A N 1
ATOM 746 C CA . VAL A 1 89 ? -0.831 6.782 -2.118 1.00 94.69 89 VAL A CA 1
ATOM 747 C C . VAL A 1 89 ? -2.195 6.084 -2.098 1.00 94.69 89 VAL A C 1
ATOM 749 O O . VAL A 1 89 ? -3.143 6.592 -1.501 1.00 94.69 89 VAL A O 1
ATOM 752 N N . LEU A 1 90 ? -2.304 4.906 -2.724 1.00 96.00 90 LEU A N 1
ATOM 753 C CA . LEU A 1 90 ? -3.523 4.112 -2.704 1.00 96.00 90 LEU A CA 1
ATOM 754 C C . LEU A 1 90 ? -3.723 3.366 -1.378 1.00 96.00 90 LEU A C 1
ATOM 756 O O . LEU A 1 90 ? -4.806 2.837 -1.152 1.00 96.00 90 LEU A O 1
ATOM 760 N N . ILE A 1 91 ? -2.730 3.347 -0.481 1.00 95.44 91 ILE A N 1
ATOM 761 C CA . ILE A 1 91 ? -2.850 2.791 0.877 1.00 95.44 91 ILE A CA 1
ATOM 762 C C . ILE A 1 91 ? -3.953 3.520 1.663 1.00 95.44 91 ILE A C 1
ATOM 764 O O . ILE A 1 91 ? -4.945 2.881 2.010 1.00 95.44 91 ILE A O 1
ATOM 768 N N . PRO A 1 92 ? -3.867 4.844 1.910 1.00 93.62 92 PRO A N 1
ATOM 769 C CA . PRO A 1 92 ? -4.941 5.546 2.606 1.00 93.62 92 PRO A CA 1
ATOM 770 C C . PRO A 1 92 ? -6.241 5.557 1.792 1.00 93.62 92 PRO A C 1
ATOM 772 O O . PRO A 1 92 ? -7.311 5.460 2.376 1.00 93.62 92 PRO A O 1
ATOM 775 N N . TYR A 1 93 ? -6.181 5.617 0.458 1.00 93.69 93 TYR A N 1
ATOM 776 C CA . TYR A 1 93 ? -7.378 5.535 -0.388 1.00 93.69 93 TYR A CA 1
ATOM 777 C C . TYR A 1 93 ? -8.160 4.232 -0.174 1.00 93.69 93 TYR A C 1
ATOM 779 O O . TYR A 1 93 ? -9.361 4.268 0.085 1.00 93.69 93 TYR A O 1
ATOM 787 N N . SER A 1 94 ? -7.480 3.089 -0.271 1.00 92.81 94 SER A N 1
ATOM 788 C CA . SER A 1 94 ? -8.098 1.773 -0.114 1.00 92.81 94 SER A CA 1
ATOM 789 C C . SER A 1 94 ? -8.635 1.587 1.304 1.00 92.81 94 SER A C 1
ATOM 791 O O . SER A 1 94 ? -9.718 1.037 1.466 1.00 92.81 94 SER A O 1
ATOM 793 N N . PHE A 1 95 ? -7.947 2.139 2.307 1.00 93.19 95 PHE A N 1
ATOM 794 C CA . PHE A 1 95 ? -8.424 2.175 3.688 1.00 93.19 95 PHE A CA 1
ATOM 795 C C . PHE A 1 95 ? -9.688 3.013 3.883 1.00 93.19 95 PHE A C 1
ATOM 797 O O . PHE A 1 95 ? -10.603 2.593 4.575 1.00 93.19 95 PHE A O 1
ATOM 804 N N . LEU A 1 96 ? -9.754 4.201 3.282 1.00 91.00 96 LEU A N 1
ATOM 805 C CA . LEU A 1 96 ? -10.901 5.103 3.424 1.00 91.00 96 LEU A CA 1
ATOM 806 C C . LEU A 1 96 ? -12.155 4.607 2.688 1.00 91.00 96 LEU A C 1
ATOM 808 O O . LEU A 1 96 ? -13.250 5.048 3.021 1.00 91.00 96 LEU A O 1
ATOM 812 N N . ASN A 1 97 ? -11.991 3.734 1.689 1.00 89.88 97 ASN A N 1
ATOM 813 C CA . ASN A 1 97 ? -13.069 3.226 0.835 1.00 89.88 97 ASN A CA 1
ATOM 814 C C . ASN A 1 97 ? -13.371 1.733 1.056 1.00 89.88 97 ASN A C 1
ATOM 816 O O . ASN A 1 97 ? -14.053 1.131 0.229 1.00 89.88 97 ASN A O 1
ATOM 820 N N . ASP A 1 98 ? -12.846 1.123 2.120 1.00 90.44 98 ASP A N 1
ATOM 821 C CA . ASP A 1 98 ? -13.052 -0.293 2.450 1.00 90.44 98 ASP A CA 1
ATOM 822 C C . ASP A 1 98 ? -12.627 -1.279 1.332 1.00 90.44 98 ASP A C 1
ATOM 824 O O . ASP A 1 98 ? -13.162 -2.382 1.202 1.00 90.44 98 ASP A O 1
ATOM 828 N N . ILE A 1 99 ? -11.626 -0.915 0.519 1.00 89.88 99 ILE A N 1
ATOM 829 C CA . ILE A 1 99 ? -11.106 -1.733 -0.596 1.00 89.88 99 ILE A CA 1
ATOM 830 C C . ILE A 1 99 ? -9.925 -2.589 -0.113 1.00 89.88 99 ILE A C 1
ATOM 832 O O . ILE A 1 99 ? -8.791 -2.477 -0.589 1.00 89.88 99 ILE A O 1
ATOM 836 N N . PHE A 1 100 ? -10.200 -3.457 0.860 1.00 87.81 100 PHE A N 1
ATOM 837 C CA . PHE A 1 100 ? -9.198 -4.285 1.544 1.00 87.81 100 PHE A CA 1
ATOM 838 C C . PHE A 1 100 ? -8.481 -5.289 0.622 1.00 87.81 100 PHE A C 1
ATOM 840 O O . PHE A 1 100 ? -7.337 -5.656 0.882 1.00 87.81 100 PHE A O 1
ATOM 847 N N . ASP A 1 101 ? -9.083 -5.669 -0.509 1.00 89.19 101 ASP A N 1
ATOM 848 C CA . ASP A 1 101 ? -8.473 -6.577 -1.496 1.00 89.19 101 ASP A CA 1
ATOM 849 C C . ASP A 1 101 ? -7.196 -6.014 -2.152 1.00 89.19 101 ASP A C 1
ATOM 851 O O . ASP A 1 101 ? -6.397 -6.768 -2.724 1.00 89.19 101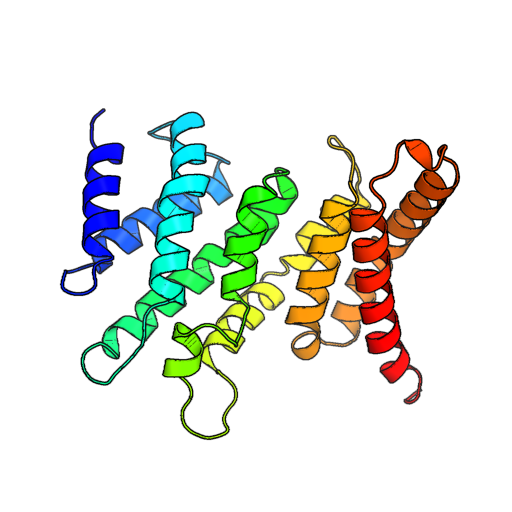 ASP A O 1
ATOM 855 N N . LEU A 1 102 ? -6.979 -4.694 -2.074 1.00 89.88 102 LEU A N 1
ATOM 856 C CA . LEU A 1 102 ? -5.748 -4.042 -2.531 1.00 89.88 102 LEU A CA 1
ATOM 857 C C . LEU A 1 102 ? -4.623 -4.101 -1.498 1.00 89.88 102 LEU A C 1
ATOM 859 O O . LEU A 1 102 ? -3.460 -3.910 -1.853 1.00 89.88 102 LEU A O 1
ATOM 863 N N . PHE A 1 103 ? -4.925 -4.378 -0.233 1.00 89.12 103 PHE A N 1
ATOM 864 C CA . PHE A 1 103 ? -3.927 -4.300 0.830 1.00 89.12 103 PHE A CA 1
ATOM 865 C C . PHE A 1 103 ? -2.776 -5.278 0.635 1.00 89.12 103 PHE A C 1
ATOM 867 O O . PHE A 1 103 ? -1.639 -4.816 0.692 1.00 89.12 103 PHE A O 1
ATOM 874 N N . PRO A 1 104 ? -3.002 -6.570 0.312 1.00 90.00 104 PRO A N 1
ATOM 875 C CA . PRO A 1 104 ? -1.895 -7.510 0.179 1.00 90.00 104 PRO A CA 1
ATOM 876 C C . PRO A 1 104 ? -0.872 -7.073 -0.871 1.00 90.00 104 PRO A C 1
ATOM 878 O O . PRO A 1 104 ? 0.325 -7.246 -0.669 1.00 90.00 104 PRO A O 1
ATOM 881 N N . ILE A 1 105 ? -1.328 -6.477 -1.981 1.00 92.19 105 ILE A N 1
ATOM 882 C CA . ILE A 1 105 ? -0.430 -6.030 -3.050 1.00 92.19 105 ILE A CA 1
ATOM 883 C C . ILE A 1 105 ? 0.238 -4.686 -2.729 1.00 92.19 105 ILE A C 1
ATOM 885 O O . ILE A 1 105 ? 1.385 -4.470 -3.102 1.00 92.19 105 ILE A O 1
ATOM 889 N N . LEU A 1 106 ? -0.438 -3.786 -2.009 1.00 94.31 106 LEU A N 1
ATOM 890 C CA . LEU A 1 106 ? 0.156 -2.518 -1.576 1.00 94.31 106 LEU A CA 1
ATOM 891 C C . LEU A 1 106 ? 1.167 -2.719 -0.435 1.00 94.31 106 LEU A C 1
ATOM 893 O O . LEU A 1 106 ? 2.219 -2.083 -0.439 1.00 94.31 106 LEU A O 1
ATOM 897 N N . GLU A 1 107 ? 0.895 -3.625 0.509 1.00 91.50 107 GLU A N 1
ATOM 898 C CA . GLU A 1 107 ? 1.839 -4.010 1.566 1.00 91.50 107 GLU A CA 1
ATOM 899 C C . GLU A 1 107 ? 3.079 -4.696 0.993 1.00 91.50 107 GLU A C 1
ATOM 901 O O . GLU A 1 107 ? 4.185 -4.466 1.484 1.00 91.50 107 GLU A O 1
ATOM 906 N N . SER A 1 108 ? 2.928 -5.482 -0.079 1.00 92.50 108 SER A N 1
ATOM 907 C CA . SER A 1 108 ? 4.052 -6.169 -0.722 1.00 92.50 108 SER A CA 1
ATOM 908 C C . SER A 1 108 ? 5.101 -5.186 -1.263 1.00 92.50 108 SER A C 1
ATOM 910 O O . SER A 1 108 ? 6.296 -5.477 -1.227 1.00 92.50 108 SER A O 1
ATOM 912 N N . ILE A 1 109 ? 4.695 -3.971 -1.662 1.00 96.06 109 ILE A N 1
ATOM 913 C CA . ILE A 1 109 ? 5.616 -2.881 -2.038 1.00 96.06 109 ILE A CA 1
ATOM 914 C C . ILE A 1 109 ? 6.573 -2.544 -0.884 1.00 96.06 109 ILE A C 1
ATOM 916 O O . ILE A 1 109 ? 7.690 -2.090 -1.110 1.00 96.06 109 ILE A O 1
ATOM 920 N N . LEU A 1 110 ? 6.171 -2.764 0.366 1.00 94.25 110 LEU A N 1
ATOM 921 C CA . LEU A 1 110 ? 6.968 -2.425 1.544 1.00 94.25 110 LEU A CA 1
ATOM 922 C C . LEU A 1 110 ? 7.821 -3.588 2.064 1.00 94.25 110 LEU A C 1
ATOM 924 O O . LEU A 1 110 ? 8.618 -3.391 2.993 1.00 94.25 110 LEU A O 1
ATOM 928 N N . ASP A 1 111 ? 7.691 -4.773 1.466 1.00 91.69 111 ASP A N 1
ATOM 929 C CA . ASP A 1 111 ? 8.419 -5.964 1.876 1.00 91.69 111 ASP A CA 1
ATOM 930 C C . ASP A 1 111 ? 9.809 -6.039 1.227 1.00 91.69 111 ASP A C 1
ATOM 932 O O . ASP A 1 111 ? 9.998 -6.271 0.032 1.00 91.69 111 ASP A O 1
ATOM 936 N N . SER A 1 112 ? 10.823 -5.906 2.082 1.00 90.00 112 SER A N 1
ATOM 937 C CA . SER A 1 112 ? 12.234 -6.001 1.718 1.00 90.00 112 SER A CA 1
ATOM 938 C C . SER A 1 112 ? 12.660 -7.361 1.154 1.00 90.00 112 SER A C 1
ATOM 940 O O . SER A 1 112 ? 13.737 -7.450 0.555 1.00 90.00 112 SER A O 1
ATOM 942 N N . THR A 1 113 ? 11.873 -8.425 1.346 1.00 90.69 113 THR A N 1
ATOM 943 C CA . THR A 1 113 ? 12.201 -9.777 0.874 1.00 90.69 113 THR A CA 1
ATOM 944 C C . THR A 1 113 ? 11.969 -9.971 -0.625 1.00 90.69 113 THR A C 1
ATOM 946 O O . THR A 1 113 ? 12.551 -10.891 -1.204 1.00 90.69 113 THR A O 1
ATOM 949 N N . HIS A 1 114 ? 11.235 -9.066 -1.284 1.00 91.62 114 HIS A N 1
ATOM 950 C CA . HIS A 1 114 ? 10.908 -9.202 -2.702 1.00 91.62 114 HIS A CA 1
ATOM 951 C C . HIS A 1 114 ? 12.134 -9.244 -3.632 1.00 91.62 114 HIS A C 1
ATOM 953 O O . HIS A 1 114 ? 13.105 -8.502 -3.417 1.00 91.62 114 HIS A O 1
ATOM 959 N N . PRO A 1 115 ? 12.083 -10.044 -4.724 1.00 90.62 115 PRO A N 1
ATOM 960 C CA . PRO A 1 115 ? 13.171 -10.166 -5.697 1.00 90.62 115 PRO A CA 1
ATOM 961 C C . PRO A 1 115 ? 13.684 -8.826 -6.223 1.00 90.62 115 PRO A C 1
ATOM 963 O O . PRO A 1 115 ? 14.897 -8.654 -6.373 1.00 90.62 115 PRO A O 1
ATOM 966 N N . PHE A 1 116 ? 12.778 -7.872 -6.441 1.00 92.06 116 PHE A N 1
ATOM 967 C CA . PHE A 1 116 ? 13.111 -6.522 -6.870 1.00 92.06 116 PHE A CA 1
ATOM 968 C C . PHE A 1 116 ? 14.088 -5.832 -5.922 1.00 92.06 116 PHE A C 1
ATOM 970 O O . PHE A 1 116 ? 15.193 -5.470 -6.331 1.00 92.06 116 PHE A O 1
ATOM 977 N N . TYR A 1 117 ? 13.773 -5.747 -4.633 1.00 92.19 117 TYR A N 1
ATOM 978 C CA . TYR A 1 117 ? 14.672 -5.123 -3.665 1.00 92.19 117 TYR A CA 1
ATOM 979 C C . TYR A 1 117 ? 15.930 -5.939 -3.393 1.00 92.19 117 TYR A C 1
ATOM 981 O O . TYR A 1 117 ? 17.010 -5.365 -3.252 1.00 92.19 117 TYR A O 1
ATOM 989 N N . GLN A 1 118 ? 15.829 -7.268 -3.365 1.00 90.94 118 GLN A N 1
ATOM 990 C CA . GLN A 1 118 ? 17.001 -8.133 -3.199 1.00 90.94 118 GLN A CA 1
ATOM 991 C C . GLN A 1 118 ? 18.004 -7.944 -4.343 1.00 90.94 118 GLN A C 1
ATOM 993 O O . GLN A 1 118 ? 19.208 -7.954 -4.103 1.00 90.94 118 GLN A O 1
ATOM 998 N N . SER A 1 119 ? 17.529 -7.694 -5.567 1.00 89.69 119 SER A N 1
ATOM 999 C CA . SER A 1 119 ? 18.392 -7.396 -6.717 1.00 89.69 119 SER A CA 1
ATOM 1000 C C . SER A 1 119 ? 19.063 -6.016 -6.659 1.00 89.69 119 SER A C 1
ATOM 1002 O O . SER A 1 119 ? 20.077 -5.795 -7.316 1.00 89.69 119 SER A O 1
ATOM 1004 N N . LEU A 1 120 ? 18.531 -5.096 -5.847 1.00 86.38 120 LEU A N 1
ATOM 1005 C CA . LEU A 1 120 ? 19.087 -3.758 -5.628 1.00 86.38 120 LEU A CA 1
ATOM 1006 C C . LEU A 1 120 ? 20.099 -3.702 -4.478 1.00 86.38 120 LEU A C 1
ATOM 1008 O O . LEU A 1 120 ? 20.820 -2.709 -4.352 1.00 86.38 120 LEU A O 1
ATOM 1012 N N . LYS A 1 121 ? 20.180 -4.746 -3.644 1.00 81.19 121 LYS A N 1
ATOM 1013 C CA . LYS A 1 121 ? 21.141 -4.803 -2.539 1.00 81.19 121 LYS A CA 1
ATOM 1014 C C . LYS A 1 121 ? 22.570 -4.837 -3.071 1.00 81.19 121 LYS A C 1
ATOM 1016 O O . LYS A 1 121 ? 22.994 -5.790 -3.720 1.00 81.19 121 LYS A O 1
ATOM 1021 N N . THR A 1 122 ? 23.348 -3.818 -2.727 1.00 67.75 122 THR A N 1
ATOM 1022 C CA . THR A 1 122 ? 24.802 -3.818 -2.914 1.00 67.75 122 THR A CA 1
ATOM 1023 C C . THR A 1 122 ? 25.483 -3.977 -1.555 1.00 67.75 122 THR A C 1
ATOM 1025 O O . THR A 1 122 ? 25.519 -3.032 -0.767 1.00 67.75 122 THR A O 1
ATOM 1028 N N . GLY A 1 123 ? 26.025 -5.167 -1.276 1.00 65.00 123 GLY A N 1
ATOM 1029 C CA . GLY A 1 123 ? 26.701 -5.476 -0.008 1.00 65.00 123 GLY A CA 1
ATOM 1030 C C . GLY A 1 123 ? 25.746 -5.583 1.191 1.00 65.00 123 GLY A C 1
ATOM 1031 O O . GLY A 1 123 ? 24.599 -5.990 1.035 1.00 65.00 123 GLY A O 1
ATOM 1032 N N . ASN A 1 124 ? 26.218 -5.201 2.384 1.00 55.66 124 ASN A N 1
ATOM 1033 C CA . ASN A 1 124 ? 25.457 -5.257 3.648 1.00 55.66 124 ASN A CA 1
ATOM 1034 C C . ASN A 1 124 ? 24.496 -4.069 3.860 1.00 55.66 124 ASN A C 1
ATOM 1036 O O . ASN A 1 124 ? 23.961 -3.900 4.953 1.00 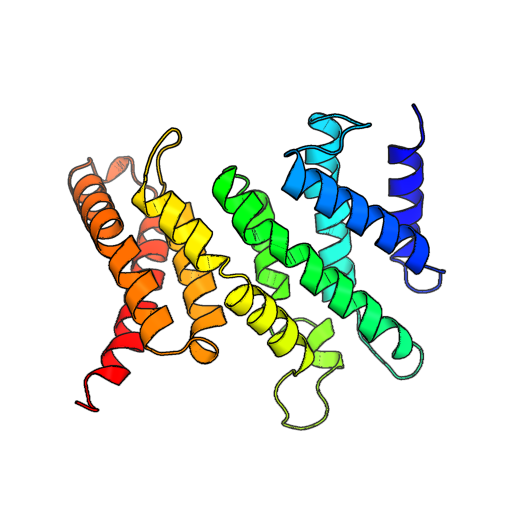55.66 124 ASN A O 1
ATOM 1040 N N . ASN A 1 125 ? 24.303 -3.214 2.854 1.00 54.78 125 ASN A N 1
ATOM 1041 C CA . ASN A 1 125 ? 23.579 -1.962 3.035 1.00 54.78 125 ASN A CA 1
ATOM 1042 C C . ASN A 1 125 ? 22.059 -2.140 2.968 1.00 54.78 125 ASN A C 1
ATOM 1044 O O . ASN A 1 125 ? 21.520 -2.880 2.143 1.00 54.78 125 ASN A O 1
ATOM 1048 N N . THR A 1 126 ? 21.386 -1.375 3.825 1.00 61.41 126 THR A N 1
ATOM 1049 C CA . THR A 1 126 ? 19.948 -1.109 3.822 1.00 61.41 126 THR A CA 1
ATOM 1050 C C . THR A 1 126 ? 19.462 -0.787 2.409 1.00 61.41 126 THR A C 1
ATOM 1052 O O . THR A 1 126 ? 20.130 -0.064 1.665 1.00 61.41 126 THR A O 1
ATOM 1055 N N . ILE A 1 127 ? 18.289 -1.304 2.034 1.00 80.69 127 ILE A N 1
ATOM 1056 C CA . ILE A 1 127 ? 17.687 -1.070 0.715 1.00 80.69 127 ILE A CA 1
ATOM 1057 C C . ILE A 1 127 ? 17.209 0.387 0.667 1.00 80.69 127 ILE A C 1
ATOM 1059 O O . ILE A 1 127 ? 16.067 0.695 1.005 1.00 80.69 127 ILE A O 1
ATOM 1063 N N . GLN A 1 128 ? 18.105 1.301 0.284 1.00 83.94 128 GLN A N 1
ATOM 1064 C CA . GLN A 1 128 ? 17.855 2.747 0.290 1.00 83.94 128 GLN A CA 1
ATOM 1065 C C . GLN A 1 128 ? 16.582 3.108 -0.481 1.00 83.94 128 GLN A C 1
ATOM 1067 O O . GLN A 1 128 ? 15.817 3.958 -0.040 1.00 83.94 128 GLN A O 1
ATOM 1072 N N . GLN A 1 129 ? 16.319 2.428 -1.596 1.00 88.75 129 GLN A N 1
ATOM 1073 C CA . GLN A 1 129 ? 15.145 2.669 -2.429 1.00 88.75 129 GLN A CA 1
ATOM 1074 C C . GLN A 1 129 ? 13.832 2.311 -1.718 1.00 88.75 129 GLN A C 1
ATOM 1076 O O . GLN A 1 129 ? 12.853 3.040 -1.848 1.00 88.75 129 GLN A O 1
ATOM 1081 N N . LEU A 1 130 ? 13.820 1.235 -0.924 1.00 92.50 130 LEU A N 1
ATOM 1082 C CA . LEU A 1 130 ? 12.670 0.884 -0.090 1.00 92.50 130 LEU A CA 1
ATOM 1083 C C . LEU A 1 130 ? 12.478 1.922 1.022 1.00 92.50 130 LEU A C 1
ATOM 1085 O O . LEU A 1 130 ? 11.359 2.362 1.267 1.00 92.50 130 LEU A O 1
ATOM 1089 N N . ASN A 1 131 ? 13.567 2.387 1.642 1.00 91.50 131 ASN A N 1
ATOM 1090 C CA . ASN A 1 131 ? 13.484 3.451 2.643 1.00 91.50 131 ASN A CA 1
ATOM 1091 C C . ASN A 1 131 ? 12.930 4.756 2.062 1.00 91.50 131 ASN A C 1
ATOM 1093 O O . ASN A 1 131 ? 12.164 5.422 2.746 1.00 91.50 131 ASN A O 1
ATOM 1097 N N . VAL A 1 132 ? 13.247 5.103 0.810 1.00 92.12 132 VAL A N 1
ATOM 1098 C CA . VAL A 1 132 ? 12.655 6.270 0.129 1.00 92.12 132 VAL A CA 1
ATOM 1099 C C . VAL A 1 132 ? 11.134 6.134 0.014 1.00 92.12 132 VAL A C 1
ATOM 1101 O O . VAL A 1 132 ? 10.418 7.097 0.281 1.00 92.12 132 VAL A O 1
ATOM 1104 N N . ILE A 1 133 ? 10.629 4.949 -0.339 1.00 95.75 133 ILE A N 1
ATOM 1105 C CA . ILE A 1 133 ? 9.182 4.692 -0.422 1.00 95.75 133 ILE A CA 1
ATOM 1106 C C . ILE A 1 133 ? 8.540 4.777 0.966 1.00 95.75 133 ILE A C 1
ATOM 1108 O O . ILE A 1 133 ? 7.540 5.467 1.148 1.00 95.75 133 ILE A O 1
ATOM 1112 N N . LYS A 1 134 ? 9.137 4.139 1.974 1.00 95.94 134 LYS A N 1
ATOM 1113 C CA . LYS A 1 134 ? 8.616 4.181 3.346 1.00 95.94 134 LYS A CA 1
ATOM 1114 C C . LYS A 1 134 ? 8.627 5.601 3.935 1.00 95.94 134 LYS A C 1
ATOM 1116 O O . LYS A 1 134 ? 7.651 6.021 4.549 1.00 95.94 134 LYS A O 1
ATOM 1121 N N . GLN A 1 135 ? 9.692 6.371 3.707 1.00 95.12 135 GLN A N 1
ATOM 1122 C CA . GLN A 1 135 ? 9.783 7.778 4.119 1.00 95.12 135 GLN A CA 1
ATOM 1123 C C . GLN A 1 135 ? 8.753 8.656 3.407 1.00 95.12 135 GLN A C 1
ATOM 1125 O O . GLN A 1 135 ? 8.223 9.586 4.013 1.00 95.12 135 GLN A O 1
ATOM 1130 N N . TYR A 1 136 ? 8.444 8.370 2.140 1.00 96.38 136 TYR A N 1
ATOM 1131 C CA . TYR A 1 136 ? 7.366 9.046 1.424 1.00 96.38 136 TYR A CA 1
ATOM 1132 C C . TYR A 1 136 ? 6.021 8.862 2.144 1.00 96.38 136 TYR A C 1
ATOM 1134 O O . TYR A 1 136 ? 5.359 9.854 2.428 1.00 96.38 136 TYR A O 1
ATOM 1142 N N . ILE A 1 137 ? 5.683 7.637 2.557 1.00 96.38 137 ILE A N 1
ATOM 1143 C CA . ILE A 1 137 ? 4.450 7.353 3.314 1.00 96.38 137 ILE A CA 1
ATOM 1144 C C . ILE A 1 137 ? 4.408 8.131 4.638 1.00 96.38 137 ILE A C 1
ATOM 1146 O O . ILE A 1 137 ? 3.402 8.769 4.949 1.00 96.38 137 ILE A O 1
ATOM 1150 N N . VAL A 1 138 ? 5.508 8.113 5.402 1.00 95.50 138 VAL A N 1
ATOM 1151 C CA . VAL A 1 138 ? 5.602 8.814 6.696 1.00 95.50 138 VAL A CA 1
ATOM 1152 C C . VAL A 1 138 ? 5.478 10.330 6.516 1.00 95.50 138 VAL A C 1
ATOM 1154 O O . VAL A 1 138 ? 4.691 10.969 7.206 1.00 95.50 138 VAL A O 1
ATOM 1157 N N . SER A 1 139 ? 6.220 10.910 5.569 1.00 94.50 139 SER A N 1
ATOM 1158 C CA . SER A 1 139 ? 6.230 12.362 5.315 1.00 94.50 139 SER A CA 1
ATOM 1159 C C . SER A 1 139 ? 4.920 12.914 4.753 1.00 94.50 139 SER A C 1
ATOM 1161 O O . SER A 1 139 ? 4.669 14.105 4.893 1.00 94.50 139 SER A O 1
ATOM 1163 N N . HIS A 1 140 ? 4.094 12.067 4.135 1.00 94.50 140 HIS A N 1
ATOM 1164 C CA . HIS A 1 140 ? 2.774 12.438 3.618 1.00 94.50 140 HIS A CA 1
ATOM 1165 C C . HIS A 1 140 ? 1.649 12.103 4.605 1.00 94.50 140 HIS A C 1
ATOM 1167 O O . HIS A 1 140 ? 0.480 12.123 4.229 1.00 94.50 140 HIS A O 1
ATOM 1173 N N . GLU A 1 141 ? 1.996 11.772 5.854 1.00 94.44 141 GLU A N 1
ATOM 1174 C CA . GLU A 1 141 ? 1.055 11.573 6.959 1.00 94.44 141 GLU A CA 1
ATOM 1175 C C . GLU A 1 141 ? -0.048 10.540 6.657 1.00 94.44 141 GLU A C 1
ATOM 1177 O O . GLU A 1 141 ? -1.149 10.599 7.204 1.00 94.44 141 GLU A O 1
ATOM 1182 N N . MET A 1 142 ? 0.242 9.541 5.813 1.00 95.56 142 MET A N 1
ATOM 1183 C CA . MET A 1 142 ? -0.772 8.575 5.367 1.00 95.56 142 MET A CA 1
ATOM 1184 C C . MET A 1 142 ? -1.367 7.780 6.541 1.00 95.56 142 MET A C 1
ATOM 1186 O O . MET A 1 142 ? -2.575 7.557 6.588 1.00 95.56 142 MET A O 1
ATOM 1190 N N . LEU A 1 143 ? -0.542 7.423 7.535 1.00 95.88 143 LEU A N 1
ATOM 1191 C CA . LEU A 1 143 ? -1.017 6.801 8.777 1.00 95.88 143 LEU A CA 1
ATOM 1192 C C . LEU A 1 143 ? -1.925 7.740 9.588 1.00 95.88 143 LEU A C 1
ATOM 1194 O O . LEU A 1 143 ? -2.874 7.272 10.209 1.00 95.88 143 LEU A O 1
ATOM 1198 N N . ALA A 1 144 ? -1.690 9.054 9.575 1.00 95.69 144 ALA A N 1
ATOM 1199 C CA . ALA A 1 144 ? -2.539 10.002 10.298 1.00 95.69 144 ALA A CA 1
ATOM 1200 C C . ALA A 1 144 ? -3.937 10.109 9.665 1.00 95.69 144 ALA A C 1
ATOM 1202 O O . ALA A 1 144 ? -4.932 10.202 10.387 1.00 95.69 144 ALA A O 1
ATOM 1203 N N . LEU A 1 145 ? -4.034 10.018 8.333 1.00 94.19 145 LEU A N 1
ATOM 1204 C CA . LEU A 1 145 ? -5.320 9.943 7.627 1.00 94.19 145 LEU A CA 1
ATOM 1205 C C . LEU A 1 145 ? -6.118 8.703 8.052 1.00 94.19 145 LEU A C 1
ATOM 1207 O O . LEU A 1 145 ? -7.300 8.807 8.381 1.00 94.19 145 LEU A O 1
ATOM 1211 N N . MET A 1 146 ? -5.459 7.544 8.113 1.00 95.12 146 MET A N 1
ATOM 1212 C CA . MET A 1 146 ? -6.076 6.292 8.564 1.00 95.12 146 MET A CA 1
ATOM 1213 C C . MET A 1 146 ? -6.495 6.366 10.040 1.00 95.12 146 MET A C 1
ATOM 1215 O O . MET A 1 146 ? -7.619 6.004 10.383 1.00 95.12 146 MET A O 1
ATOM 1219 N N . ALA A 1 147 ? -5.634 6.906 10.907 1.00 95.50 147 ALA A N 1
ATOM 1220 C CA . ALA A 1 147 ? -5.935 7.106 12.324 1.00 95.50 147 ALA A CA 1
ATOM 1221 C C . ALA A 1 147 ? -7.144 8.028 12.527 1.00 95.50 147 ALA A C 1
ATOM 1223 O O . ALA A 1 147 ? -8.020 7.723 13.329 1.00 95.50 147 ALA A O 1
ATOM 1224 N N . THR A 1 148 ? -7.238 9.109 11.750 1.00 93.31 148 THR A N 1
ATOM 1225 C CA . THR A 1 148 ? -8.385 10.029 11.780 1.00 93.31 148 THR A CA 1
ATOM 1226 C C . THR A 1 148 ? -9.676 9.319 11.379 1.00 93.31 148 THR A C 1
ATOM 1228 O O . THR A 1 148 ? -10.720 9.537 11.992 1.00 93.31 148 THR A O 1
ATOM 1231 N N . ARG A 1 149 ? -9.624 8.449 10.364 1.00 91.94 149 ARG A N 1
ATOM 1232 C CA . ARG A 1 149 ? -10.782 7.654 9.936 1.00 91.94 149 ARG A CA 1
ATOM 1233 C C . ARG A 1 149 ? -11.251 6.688 11.022 1.00 91.94 149 ARG A C 1
ATOM 1235 O O . ARG A 1 149 ? -12.460 6.604 11.248 1.00 91.94 149 ARG A O 1
ATOM 1242 N N . ILE A 1 150 ? -10.315 6.001 11.683 1.00 93.50 150 ILE A N 1
ATOM 1243 C CA . ILE A 1 150 ? -10.606 5.129 12.830 1.00 93.50 150 ILE A CA 1
ATOM 1244 C C . ILE A 1 150 ? -11.226 5.948 13.960 1.00 93.50 150 ILE A C 1
ATOM 1246 O O . ILE A 1 150 ? -12.271 5.574 14.477 1.00 93.50 150 ILE A O 1
ATOM 1250 N N . GLN A 1 151 ? -10.614 7.083 14.305 1.00 91.50 151 GLN A N 1
ATOM 1251 C CA . GLN A 1 151 ? -11.050 7.931 15.410 1.00 91.50 151 GLN A CA 1
ATOM 1252 C C . GLN A 1 151 ? -12.468 8.466 15.217 1.00 91.50 151 GLN A C 1
ATOM 1254 O O . GLN A 1 151 ? -13.246 8.487 16.165 1.00 91.50 151 GLN A O 1
ATOM 1259 N N . LYS A 1 152 ? -12.797 8.923 14.003 1.00 87.19 152 LYS A N 1
ATOM 1260 C CA . LYS A 1 152 ? -14.139 9.428 13.704 1.00 87.19 152 LYS A CA 1
ATOM 1261 C C . LYS A 1 152 ? -15.179 8.320 13.783 1.00 87.19 152 LYS A C 1
ATOM 1263 O O . LYS A 1 152 ? -16.247 8.563 14.320 1.00 87.19 152 LYS A O 1
ATOM 1268 N N . ASN A 1 153 ? -14.867 7.127 13.263 1.00 77.81 153 ASN A N 1
ATOM 1269 C CA . ASN A 1 153 ? -15.802 5.997 13.203 1.00 77.81 153 ASN A CA 1
ATOM 1270 C C . ASN A 1 153 ? -17.209 6.407 12.699 1.00 77.81 153 ASN A C 1
ATOM 1272 O O . ASN A 1 153 ? -18.234 5.983 13.224 1.00 77.81 153 ASN A O 1
ATOM 1276 N N . GLU A 1 154 ? -17.247 7.290 11.699 1.00 67.00 154 GLU A N 1
ATOM 1277 C CA . GLU A 1 154 ? -18.471 7.850 11.125 1.00 67.00 154 GLU A CA 1
ATOM 1278 C C . GLU A 1 154 ? -18.745 7.210 9.749 1.00 67.00 154 GLU A C 1
ATOM 1280 O O . GLU A 1 154 ? -17.818 6.824 9.037 1.00 67.00 154 GLU A O 1
ATOM 1285 N N . GLU A 1 155 ? -20.024 7.115 9.374 1.00 66.75 155 GLU A N 1
ATOM 1286 C CA . GLU A 1 155 ? -20.551 6.596 8.094 1.00 66.75 155 GLU A CA 1
ATOM 1287 C C . GLU A 1 155 ? -20.383 5.088 7.838 1.00 66.75 155 GLU A C 1
ATOM 1289 O O . GLU A 1 155 ? -21.402 4.399 7.743 1.00 66.75 155 GLU A O 1
ATOM 1294 N N . THR A 1 156 ? -19.153 4.557 7.753 1.00 76.12 156 THR A N 1
ATOM 1295 C CA . THR A 1 156 ? -18.913 3.100 7.660 1.00 76.12 156 THR A CA 1
ATOM 1296 C C . THR A 1 156 ? -18.314 2.542 8.964 1.00 76.12 156 THR A C 1
ATOM 1298 O O . THR A 1 156 ? -17.437 3.175 9.560 1.00 76.12 156 THR A O 1
ATOM 1301 N N . PRO A 1 157 ? -18.787 1.393 9.482 1.00 84.38 157 PRO A N 1
ATOM 1302 C CA . PRO A 1 157 ? -18.253 0.837 10.725 1.00 84.38 157 PRO A CA 1
ATOM 1303 C C . PRO A 1 157 ? -16.790 0.404 10.591 1.00 84.38 157 PRO A C 1
ATOM 1305 O O . PRO A 1 157 ? -16.433 -0.303 9.649 1.00 84.38 157 PRO A O 1
ATOM 1308 N N . ILE A 1 158 ? -15.955 0.772 11.564 1.00 89.62 158 ILE A N 1
ATOM 1309 C CA . ILE A 1 158 ? -14.594 0.234 11.675 1.00 89.62 158 ILE A CA 1
ATOM 1310 C C . ILE A 1 158 ? -14.649 -1.262 12.021 1.00 89.62 158 ILE A C 1
ATOM 1312 O O . ILE A 1 158 ? -15.354 -1.685 12.936 1.00 89.62 158 ILE A O 1
ATOM 1316 N N . THR A 1 159 ? -13.878 -2.064 11.288 1.00 88.62 159 THR A N 1
ATOM 1317 C CA . THR A 1 159 ? -13.789 -3.528 11.441 1.00 88.62 159 THR A CA 1
ATOM 1318 C C . THR A 1 159 ? -12.419 -3.963 11.966 1.00 88.62 159 THR A C 1
ATOM 1320 O O . THR A 1 159 ? -11.468 -3.180 11.983 1.00 88.62 159 THR A O 1
ATOM 1323 N N . ALA A 1 160 ? -12.270 -5.243 12.328 1.00 87.31 160 ALA A N 1
ATOM 1324 C CA . ALA A 1 160 ? -10.977 -5.809 12.725 1.00 87.31 160 ALA A CA 1
ATOM 1325 C C . ALA A 1 160 ? -9.903 -5.622 11.636 1.00 87.31 160 ALA A C 1
ATOM 1327 O O . ALA A 1 160 ? -8.757 -5.292 11.943 1.00 87.31 160 ALA A O 1
ATOM 1328 N N . THR A 1 161 ? -10.286 -5.746 10.362 1.00 88.56 161 THR A N 1
ATOM 1329 C CA . THR A 1 161 ? -9.399 -5.568 9.203 1.00 88.56 161 THR A CA 1
ATOM 1330 C C . THR A 1 161 ? -8.751 -4.183 9.173 1.00 88.56 161 THR A C 1
ATOM 1332 O O . THR A 1 161 ? -7.573 -4.064 8.836 1.00 88.56 161 THR A O 1
ATOM 1335 N N . HIS A 1 162 ? -9.477 -3.141 9.589 1.00 92.06 162 HIS A N 1
ATOM 1336 C CA . HIS A 1 162 ? -8.938 -1.784 9.668 1.00 92.06 162 HIS A CA 1
ATOM 1337 C C . HIS A 1 162 ? -7.787 -1.694 10.671 1.00 92.06 162 HIS A C 1
ATOM 1339 O O . HIS A 1 162 ? -6.717 -1.170 10.361 1.00 92.06 162 HIS A O 1
ATOM 1345 N N . PHE A 1 163 ? -7.994 -2.221 11.877 1.00 92.00 163 PHE A N 1
ATOM 1346 C CA . PHE A 1 163 ? -6.972 -2.201 12.915 1.00 92.00 163 PHE A CA 1
ATOM 1347 C C . PHE A 1 163 ? -5.770 -3.068 12.543 1.00 92.00 163 PHE A C 1
ATOM 1349 O O . PHE A 1 163 ? -4.640 -2.610 12.690 1.00 92.00 163 PHE A O 1
ATOM 1356 N N . ILE A 1 164 ? -5.994 -4.277 12.011 1.00 90.06 164 ILE A N 1
ATOM 1357 C CA . ILE A 1 164 ? -4.916 -5.167 11.545 1.00 90.06 164 ILE A CA 1
ATOM 1358 C C . ILE A 1 164 ? -4.036 -4.434 10.536 1.00 90.06 164 ILE A C 1
ATOM 1360 O O . ILE A 1 164 ? -2.818 -4.379 10.704 1.00 90.06 164 ILE A O 1
ATOM 1364 N N . PHE A 1 165 ? -4.647 -3.821 9.524 1.00 91.31 165 PHE A N 1
ATOM 1365 C CA . PHE A 1 165 ? -3.904 -3.110 8.495 1.00 91.31 165 PHE A CA 1
ATOM 1366 C C . PHE A 1 165 ? -3.162 -1.894 9.038 1.00 91.31 165 PHE A C 1
ATOM 1368 O O . PHE A 1 165 ? -1.975 -1.716 8.764 1.00 91.31 165 PHE A O 1
ATOM 1375 N N . PHE A 1 166 ? -3.832 -1.076 9.857 1.00 94.75 166 PHE A N 1
ATOM 1376 C CA . PHE A 1 166 ? -3.188 0.066 10.492 1.00 94.75 166 PHE A CA 1
ATOM 1377 C C . PHE A 1 166 ? -1.965 -0.375 11.307 1.00 94.75 166 PHE A C 1
ATOM 1379 O O . PHE A 1 166 ? -0.887 0.200 11.163 1.00 94.75 166 PHE A O 1
ATOM 1386 N N . PHE A 1 167 ? -2.111 -1.407 12.139 1.00 93.44 167 PHE A N 1
ATOM 1387 C CA . PHE A 1 167 ? -1.043 -1.890 13.007 1.00 93.44 167 PHE A CA 1
ATOM 1388 C C . PHE A 1 167 ? 0.110 -2.534 12.229 1.00 93.44 167 PHE A C 1
ATOM 1390 O O . PHE A 1 167 ? 1.276 -2.285 12.550 1.00 93.44 167 PHE A O 1
ATOM 1397 N N . ASN A 1 168 ? -0.182 -3.298 11.176 1.00 90.56 168 ASN A N 1
ATOM 1398 C CA . ASN A 1 168 ? 0.844 -3.860 10.297 1.00 90.56 168 ASN A CA 1
ATOM 1399 C C . ASN A 1 168 ? 1.661 -2.748 9.631 1.00 90.56 168 ASN A C 1
ATOM 1401 O O . ASN A 1 168 ? 2.893 -2.746 9.707 1.00 90.56 168 ASN A O 1
ATOM 1405 N N . LEU A 1 169 ? 0.985 -1.758 9.045 1.00 93.50 169 LEU A N 1
ATOM 1406 C CA . LEU A 1 169 ? 1.647 -0.636 8.390 1.00 93.50 169 LEU A CA 1
ATOM 1407 C C . LEU A 1 169 ? 2.434 0.226 9.387 1.00 93.50 169 LEU A C 1
ATOM 1409 O O . LEU A 1 169 ? 3.569 0.616 9.105 1.00 93.50 169 LEU A O 1
ATOM 1413 N N . TYR A 1 170 ? 1.873 0.477 10.572 1.00 94.25 170 TYR A N 1
ATOM 1414 C CA . TYR A 1 170 ? 2.563 1.153 11.669 1.00 94.25 170 TYR A CA 1
ATOM 1415 C C . TYR A 1 170 ? 3.864 0.431 12.029 1.00 94.25 170 TYR A C 1
ATOM 1417 O O . TYR A 1 170 ? 4.913 1.067 12.110 1.00 94.25 170 TYR A O 1
ATOM 1425 N N . SER A 1 171 ? 3.825 -0.896 12.186 1.00 91.56 171 SER A N 1
ATOM 1426 C CA . SER A 1 171 ? 5.006 -1.708 12.500 1.00 91.56 171 SER A CA 1
ATOM 1427 C C . SER A 1 171 ? 6.080 -1.599 11.412 1.00 91.56 171 SER A C 1
ATOM 1429 O O . SER A 1 171 ? 7.238 -1.325 11.721 1.00 91.56 171 SER A O 1
ATOM 1431 N N . ILE A 1 172 ? 5.695 -1.703 10.135 1.00 91.50 172 ILE A N 1
ATOM 1432 C CA . ILE A 1 172 ? 6.607 -1.613 8.977 1.00 91.50 172 ILE A CA 1
ATOM 1433 C C . ILE A 1 172 ? 7.329 -0.258 8.890 1.00 91.50 172 ILE A C 1
ATOM 1435 O O . ILE A 1 172 ? 8.456 -0.190 8.373 1.00 91.50 172 ILE A O 1
ATOM 1439 N N . LEU A 1 173 ? 6.667 0.814 9.333 1.00 93.50 173 LEU A N 1
ATOM 1440 C CA . LEU A 1 173 ? 7.135 2.199 9.234 1.00 93.50 173 LEU A CA 1
ATOM 1441 C C . LEU A 1 173 ? 7.713 2.745 10.545 1.00 93.50 173 LEU A C 1
ATOM 1443 O O . LEU A 1 173 ? 8.313 3.820 10.527 1.00 93.50 173 LEU A O 1
ATOM 1447 N N . SER A 1 174 ? 7.558 2.021 11.658 1.00 91.75 174 SER A N 1
ATOM 1448 C CA . SER A 1 174 ? 7.905 2.477 13.009 1.00 91.75 174 SER A CA 1
ATOM 1449 C C . SER A 1 174 ? 9.332 3.004 13.087 1.00 91.75 174 SER A C 1
ATOM 1451 O O . SER A 1 174 ? 9.548 4.121 13.547 1.00 91.75 174 SER A O 1
ATOM 1453 N N . ASP A 1 175 ? 10.308 2.283 12.547 1.00 89.62 175 ASP A N 1
ATOM 1454 C CA . ASP A 1 175 ? 11.725 2.672 12.625 1.00 89.62 175 ASP A CA 1
ATOM 1455 C C . ASP A 1 175 ? 12.054 4.006 11.933 1.00 89.62 175 ASP A C 1
ATOM 1457 O O . ASP A 1 175 ? 13.119 4.579 12.153 1.00 89.62 175 ASP A O 1
ATOM 1461 N N . LEU A 1 176 ? 11.149 4.519 11.095 1.00 92.00 176 LEU A N 1
ATOM 1462 C CA . LEU A 1 176 ? 11.305 5.787 10.379 1.00 92.00 176 LEU A CA 1
ATOM 1463 C C . LEU A 1 176 ? 10.503 6.935 11.003 1.00 92.00 176 LEU A C 1
ATOM 1465 O O . LEU A 1 176 ? 10.626 8.077 10.557 1.00 92.00 176 LEU A O 1
ATOM 1469 N N . MET A 1 177 ? 9.678 6.651 12.010 1.00 93.44 177 MET A N 1
ATOM 1470 C CA . MET A 1 177 ? 8.893 7.644 12.737 1.00 93.44 177 MET A CA 1
ATOM 1471 C C . MET A 1 177 ? 9.639 8.100 13.993 1.00 93.44 177 MET A C 1
ATOM 1473 O O . MET A 1 177 ? 10.259 7.302 14.691 1.00 93.44 177 MET A O 1
ATOM 1477 N N . ASN A 1 178 ? 9.542 9.389 14.321 1.00 91.88 178 ASN A N 1
ATOM 1478 C CA . ASN A 1 178 ? 10.004 9.880 15.619 1.00 91.88 178 ASN A CA 1
ATOM 1479 C C . ASN A 1 178 ? 9.017 9.480 16.736 1.00 91.88 178 ASN A C 1
ATOM 1481 O O . ASN A 1 178 ? 7.855 9.163 16.467 1.00 91.88 178 ASN A O 1
ATOM 1485 N N . SER A 1 179 ? 9.467 9.538 17.992 1.00 88.38 179 SER A N 1
ATOM 1486 C CA . SER A 1 179 ? 8.669 9.124 19.154 1.00 88.38 179 SER A CA 1
ATOM 1487 C C . SER A 1 179 ? 7.356 9.896 19.296 1.00 88.38 179 SER A C 1
ATOM 1489 O O . SER A 1 179 ? 6.342 9.303 19.648 1.00 88.38 179 SER A O 1
ATOM 1491 N N . ASN A 1 180 ? 7.328 11.190 18.957 1.00 90.50 180 ASN A N 1
ATOM 1492 C CA . ASN A 1 180 ? 6.096 11.979 19.023 1.00 90.50 180 ASN A CA 1
ATOM 1493 C C . ASN A 1 180 ? 5.061 11.467 18.018 1.00 90.50 180 ASN A C 1
ATOM 1495 O O . ASN A 1 180 ? 3.926 11.206 18.397 1.00 90.50 180 ASN A O 1
ATOM 1499 N N . THR A 1 181 ? 5.452 11.258 16.757 1.00 92.44 181 THR A N 1
ATOM 1500 C CA . THR A 1 181 ? 4.568 10.708 15.719 1.00 92.44 181 THR A CA 1
ATOM 1501 C C . THR A 1 181 ? 4.051 9.326 16.112 1.00 92.44 181 THR A C 1
ATOM 1503 O O . THR A 1 181 ? 2.849 9.076 16.016 1.00 92.44 181 THR A O 1
ATOM 1506 N N . LYS A 1 182 ? 4.936 8.450 16.610 1.00 91.88 182 LYS A N 1
ATOM 1507 C CA . LYS A 1 182 ? 4.571 7.117 17.110 1.00 91.88 182 LYS A CA 1
ATOM 1508 C C . LYS A 1 182 ? 3.492 7.195 18.182 1.00 91.88 182 LYS A C 1
ATOM 1510 O O . LYS A 1 182 ? 2.449 6.563 18.030 1.00 91.88 182 LYS A O 1
ATOM 1515 N N . SER A 1 183 ? 3.735 7.978 19.229 1.00 89.56 183 SER A N 1
ATOM 1516 C CA . SER A 1 183 ? 2.821 8.114 20.360 1.00 89.56 183 SER A CA 1
ATOM 1517 C C . SER A 1 183 ? 1.508 8.768 19.948 1.00 89.56 183 SER A C 1
ATOM 1519 O O . SER A 1 183 ? 0.447 8.260 20.291 1.00 89.56 183 SER A O 1
ATOM 1521 N N . SER A 1 184 ? 1.541 9.854 19.168 1.00 91.88 184 SER A N 1
ATOM 1522 C CA . SER A 1 184 ? 0.330 10.551 18.718 1.00 91.88 184 SER A CA 1
ATOM 1523 C C . SER A 1 184 ? -0.603 9.648 17.912 1.00 91.88 184 SER A C 1
ATOM 1525 O O . SER A 1 184 ? -1.812 9.668 18.143 1.00 91.88 184 SER A O 1
ATOM 1527 N N . LEU A 1 185 ? -0.062 8.825 17.007 1.00 94.56 185 LEU A N 1
ATOM 1528 C 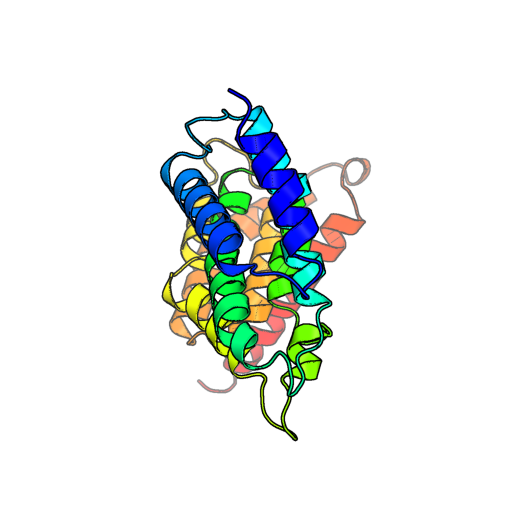CA . LEU A 1 185 ? -0.857 7.869 16.233 1.00 94.56 185 LEU A CA 1
ATOM 1529 C C . LEU A 1 185 ? -1.537 6.830 17.136 1.00 94.56 185 LEU A C 1
ATOM 1531 O O . LEU A 1 185 ? -2.732 6.578 16.994 1.00 94.56 185 LEU A O 1
ATOM 1535 N N . LEU A 1 186 ? -0.803 6.269 18.099 1.00 92.06 186 LEU A N 1
ATOM 1536 C CA . LEU A 1 186 ? -1.346 5.270 19.022 1.00 92.06 186 LEU A CA 1
ATOM 1537 C C . LEU A 1 186 ? -2.368 5.863 19.996 1.00 92.06 186 LEU A C 1
ATOM 1539 O O . LEU A 1 186 ? -3.438 5.286 20.169 1.00 92.06 186 LEU A O 1
ATOM 1543 N N . PHE A 1 187 ? -2.107 7.044 20.562 1.00 91.00 187 PHE A N 1
ATOM 1544 C CA . PHE A 1 187 ? -3.070 7.746 21.421 1.00 91.00 187 PHE A CA 1
ATOM 1545 C C . PHE A 1 187 ? -4.367 8.103 20.689 1.00 91.00 187 PHE A C 1
ATOM 1547 O O . PHE A 1 187 ? -5.421 8.160 21.316 1.00 91.00 187 PHE A O 1
ATOM 1554 N N . THR A 1 188 ? -4.302 8.318 19.374 1.00 92.75 188 THR A N 1
ATOM 1555 C CA . THR A 1 188 ? -5.485 8.583 18.544 1.00 92.75 188 THR A CA 1
ATOM 1556 C C . THR A 1 188 ? -6.352 7.331 18.376 1.00 92.75 188 THR A C 1
ATOM 1558 O O . THR A 1 188 ? -7.576 7.432 18.351 1.00 92.75 188 THR A O 1
ATOM 1561 N N . ILE A 1 189 ? -5.737 6.149 18.283 1.00 92.38 189 ILE A N 1
ATOM 1562 C CA . ILE A 1 189 ? -6.424 4.898 17.925 1.00 92.38 189 ILE A CA 1
ATOM 1563 C C . ILE A 1 189 ? -6.819 4.063 19.138 1.00 92.38 189 ILE A C 1
ATOM 1565 O O . ILE A 1 189 ? -7.884 3.448 19.126 1.00 92.38 189 ILE A O 1
ATOM 1569 N N . PHE A 1 190 ? -5.993 4.021 20.185 1.00 90.06 190 PHE A N 1
ATOM 1570 C CA . PHE A 1 190 ? -6.208 3.127 21.322 1.00 90.06 190 PHE A CA 1
ATOM 1571 C C . PHE A 1 190 ? -7.541 3.299 22.054 1.00 90.06 190 PHE A C 1
ATOM 1573 O O . PHE A 1 190 ? -8.092 2.270 22.444 1.00 90.06 190 PHE A O 1
ATOM 1580 N N . PRO A 1 191 ? -8.111 4.509 22.221 1.00 90.00 191 PRO A N 1
ATOM 1581 C CA . PRO A 1 191 ? -9.445 4.639 22.803 1.00 90.00 191 PRO A CA 1
ATOM 1582 C C . PRO A 1 191 ? -10.504 3.862 22.007 1.00 90.00 191 PRO A C 1
ATOM 1584 O O . PRO A 1 191 ? -11.193 3.019 22.574 1.00 90.00 191 PRO A O 1
ATOM 1587 N N . VAL A 1 192 ? -10.548 4.055 20.683 1.00 90.62 192 VAL A N 1
ATOM 1588 C CA . VAL A 1 192 ? -11.507 3.379 19.791 1.00 90.62 192 VAL A CA 1
ATOM 1589 C C . VAL A 1 192 ? -11.221 1.882 19.694 1.00 90.62 192 VAL A C 1
ATOM 1591 O O . VAL A 1 192 ? -12.138 1.068 19.684 1.00 90.62 192 VAL A O 1
ATOM 1594 N N . PHE A 1 193 ? -9.946 1.492 19.663 1.00 90.12 193 PHE A N 1
ATOM 1595 C CA . PHE A 1 193 ? -9.557 0.084 19.679 1.00 90.12 193 PHE A CA 1
ATOM 1596 C C . PHE A 1 193 ? -9.993 -0.622 20.972 1.00 90.12 193 PHE A C 1
ATOM 1598 O O . PHE A 1 193 ? -10.507 -1.733 20.921 1.00 90.12 193 PHE A O 1
ATOM 1605 N N . SER A 1 194 ? -9.825 0.024 22.128 1.00 87.19 194 SER A N 1
ATOM 1606 C CA . SER A 1 194 ? -10.253 -0.515 23.424 1.00 87.19 194 SER A CA 1
ATOM 1607 C C . SER A 1 194 ? -11.768 -0.713 23.477 1.00 87.19 194 SER A C 1
ATOM 1609 O O . SER A 1 194 ? -12.238 -1.773 23.889 1.00 87.19 194 SER A O 1
ATOM 1611 N N . GLU A 1 195 ? -12.537 0.271 23.003 1.00 87.69 195 GLU A N 1
ATOM 1612 C CA . GLU A 1 195 ? -13.993 0.154 22.857 1.00 87.69 195 GLU A CA 1
ATOM 1613 C C . GLU A 1 195 ? -14.371 -1.013 21.937 1.00 87.69 195 GLU A C 1
ATOM 1615 O O . GLU A 1 195 ? -15.151 -1.873 22.337 1.00 87.69 195 GLU A O 1
ATOM 1620 N N . PHE A 1 196 ? -13.730 -1.124 20.771 1.00 87.75 196 PHE A N 1
ATOM 1621 C CA . PHE A 1 196 ? -13.957 -2.216 19.823 1.00 87.75 196 PHE A CA 1
ATOM 1622 C C . PHE A 1 196 ? -13.685 -3.605 20.425 1.00 87.75 196 PHE A C 1
ATOM 1624 O O . PHE A 1 196 ? -14.473 -4.532 20.241 1.00 87.75 196 PHE A O 1
ATOM 1631 N N . ILE A 1 197 ? -12.592 -3.766 21.177 1.00 84.81 197 ILE A N 1
ATOM 1632 C CA . ILE A 1 197 ? -12.276 -5.028 21.861 1.00 84.81 197 ILE A CA 1
ATOM 1633 C C . ILE A 1 197 ? -13.304 -5.340 22.953 1.00 84.81 197 ILE A C 1
ATOM 1635 O O . ILE A 1 197 ? -13.728 -6.492 23.074 1.00 84.81 197 ILE A O 1
ATOM 1639 N N . ASN A 1 198 ? -13.734 -4.336 23.723 1.00 84.50 198 ASN A N 1
ATOM 1640 C CA . ASN A 1 198 ? -14.782 -4.517 24.727 1.00 84.50 198 ASN A CA 1
ATOM 1641 C C . ASN A 1 198 ? -16.094 -4.961 24.073 1.00 84.50 198 ASN A C 1
ATOM 1643 O O . ASN A 1 198 ? -16.721 -5.904 24.554 1.00 84.50 198 ASN A O 1
ATOM 1647 N N . ASP A 1 199 ? -16.472 -4.351 22.953 1.00 82.56 199 ASP A N 1
ATOM 1648 C CA . ASP A 1 199 ? -17.666 -4.727 22.202 1.00 82.56 199 ASP A CA 1
ATOM 1649 C C . ASP A 1 199 ? -17.583 -6.178 21.731 1.00 82.56 199 ASP A C 1
ATOM 1651 O O . ASP A 1 199 ? -18.478 -6.960 22.046 1.00 82.56 199 ASP A O 1
ATOM 1655 N N . ILE A 1 200 ? -16.480 -6.585 21.089 1.00 78.00 200 ILE A N 1
ATOM 1656 C CA . ILE A 1 200 ? -16.251 -7.982 20.676 1.00 78.00 200 ILE A CA 1
ATOM 1657 C C . ILE A 1 200 ? -16.344 -8.942 21.865 1.00 78.00 200 ILE A C 1
ATOM 1659 O O . ILE A 1 200 ? -16.961 -9.998 21.749 1.00 78.00 200 ILE A O 1
ATOM 1663 N N . SER A 1 201 ? -15.768 -8.586 23.014 1.00 70.50 201 SER A N 1
ATOM 1664 C CA . SER A 1 201 ? -15.788 -9.441 24.208 1.00 70.50 201 SER A CA 1
ATOM 1665 C C . SER A 1 201 ? -17.187 -9.643 24.806 1.00 70.50 201 SER A C 1
ATOM 1667 O O . SER A 1 201 ? -17.398 -10.600 25.551 1.00 70.50 201 SER A O 1
ATOM 1669 N N . ASN A 1 202 ? -18.140 -8.769 24.462 1.00 70.69 202 ASN A N 1
ATOM 1670 C CA . ASN A 1 202 ? -19.530 -8.829 24.906 1.00 70.69 202 ASN A CA 1
ATOM 1671 C C . ASN A 1 202 ? -20.458 -9.579 23.928 1.00 70.69 202 ASN A C 1
ATOM 1673 O O . ASN A 1 202 ? -21.596 -9.877 24.298 1.00 70.69 202 ASN A O 1
ATOM 1677 N N . TYR A 1 203 ? -20.009 -9.894 22.705 1.00 68.12 203 TYR A N 1
ATOM 1678 C CA . TYR A 1 203 ? -20.759 -10.728 21.756 1.00 68.12 203 TYR A CA 1
ATOM 1679 C C . TYR A 1 203 ? -20.552 -12.224 22.036 1.00 68.12 203 TYR A C 1
ATOM 1681 O O . TYR A 1 203 ? -19.507 -12.653 22.527 1.00 68.12 203 TYR A O 1
ATOM 1689 N N . ASP A 1 204 ? -21.554 -13.046 21.705 1.00 58.50 204 ASP A N 1
ATOM 1690 C CA . ASP A 1 204 ? -21.432 -14.503 21.791 1.00 58.50 204 ASP A CA 1
ATOM 1691 C C . ASP A 1 204 ? -20.303 -14.973 20.850 1.00 58.50 204 ASP A C 1
ATOM 1693 O O . ASP A 1 204 ? -20.385 -14.831 19.631 1.00 58.50 204 ASP A O 1
ATOM 1697 N N . ILE A 1 205 ? -19.245 -15.561 21.424 1.00 55.22 205 ILE A N 1
ATOM 1698 C CA . ILE A 1 205 ? -17.972 -15.925 20.757 1.00 55.22 205 ILE A CA 1
ATOM 1699 C C . ILE A 1 205 ? -18.166 -16.775 19.483 1.00 55.22 205 ILE A C 1
ATOM 1701 O O . ILE A 1 205 ? -17.287 -16.835 18.627 1.00 55.22 205 ILE A O 1
ATOM 1705 N N . LYS A 1 206 ? -19.322 -17.430 19.331 1.00 53.34 206 LYS A N 1
ATOM 1706 C CA . LYS A 1 206 ? -19.647 -18.298 18.191 1.00 53.34 206 LYS A CA 1
ATOM 1707 C C . LYS A 1 206 ? -19.759 -17.567 16.851 1.00 53.34 206 LYS A C 1
ATOM 1709 O O . LYS A 1 206 ? -19.588 -18.225 15.829 1.00 53.34 206 LYS A O 1
ATOM 1714 N N . ASP A 1 207 ? -20.013 -16.262 16.861 1.00 56.44 207 ASP A N 1
ATOM 1715 C CA . ASP A 1 207 ? -20.223 -15.470 15.641 1.00 56.44 207 ASP A CA 1
ATOM 1716 C C . ASP A 1 207 ? -18.972 -14.680 15.212 1.00 56.44 207 ASP A C 1
ATOM 1718 O O . ASP A 1 207 ? -19.006 -13.936 14.232 1.00 56.44 207 ASP A O 1
ATOM 1722 N N . ILE A 1 208 ? -17.854 -14.846 15.927 1.00 64.31 208 ILE A N 1
ATOM 1723 C CA . ILE A 1 208 ? -16.618 -14.098 15.695 1.00 64.31 208 ILE A CA 1
ATOM 1724 C C . ILE A 1 208 ? -15.586 -14.984 14.986 1.00 64.31 208 ILE A C 1
ATOM 1726 O O . ILE A 1 208 ? -15.316 -16.112 15.400 1.00 64.31 208 ILE A O 1
ATOM 1730 N N . ASN A 1 209 ? -14.967 -14.458 13.926 1.00 75.94 209 ASN A N 1
ATOM 1731 C CA . ASN A 1 209 ? -13.857 -15.122 13.249 1.00 75.94 209 ASN A CA 1
ATOM 1732 C C . ASN A 1 209 ? -12.614 -15.143 14.158 1.00 75.94 209 ASN A C 1
ATOM 1734 O O . ASN A 1 209 ? -11.936 -14.130 14.339 1.00 75.94 209 ASN A O 1
ATOM 1738 N N . ALA A 1 210 ? -12.318 -16.308 14.737 1.00 74.75 210 ALA A N 1
ATOM 1739 C CA . ALA A 1 210 ? -11.221 -16.480 15.685 1.00 74.75 210 ALA A CA 1
ATOM 1740 C C . ALA A 1 210 ? -9.843 -16.142 15.089 1.00 74.75 210 ALA A C 1
ATOM 1742 O O . ALA A 1 210 ? -9.008 -15.580 15.795 1.00 74.75 210 ALA A O 1
ATOM 1743 N N . GLU A 1 211 ? -9.618 -16.429 13.802 1.00 80.31 211 GLU A N 1
ATOM 1744 C CA . GLU A 1 211 ? -8.342 -16.144 13.131 1.00 80.31 211 GLU A CA 1
ATOM 1745 C C . GLU A 1 211 ? -8.095 -14.633 13.023 1.00 80.31 211 GLU A C 1
ATOM 1747 O O . GLU A 1 211 ? -6.995 -14.155 13.299 1.00 80.31 211 GLU A O 1
ATOM 1752 N N . GLU A 1 212 ? -9.125 -13.854 12.685 1.00 75.94 212 GLU A N 1
ATOM 1753 C CA . GLU A 1 212 ? -9.022 -12.392 12.596 1.00 75.94 212 GLU A CA 1
ATOM 1754 C C . GLU A 1 212 ? -8.791 -11.747 13.963 1.00 75.94 212 GLU A C 1
ATOM 1756 O O . GLU A 1 212 ? -7.998 -10.812 14.080 1.00 75.94 212 GLU A O 1
ATOM 1761 N N . VAL A 1 213 ? -9.434 -12.259 15.013 1.00 78.19 213 VAL A N 1
ATOM 1762 C CA . VAL A 1 213 ? -9.219 -11.775 16.383 1.00 78.19 213 VAL A CA 1
ATOM 1763 C C . VAL A 1 213 ? -7.809 -12.097 16.868 1.00 78.19 213 VAL A C 1
ATOM 1765 O O . VAL A 1 213 ? -7.147 -11.232 17.442 1.00 78.19 213 VAL A O 1
ATOM 1768 N N . GLU A 1 214 ? -7.316 -13.309 16.614 1.00 80.50 214 GLU A N 1
ATOM 1769 C CA . GLU A 1 214 ? -5.943 -13.686 16.952 1.00 80.50 214 GLU A CA 1
ATOM 1770 C C . GLU A 1 214 ? -4.926 -12.790 16.232 1.00 80.50 214 GLU A C 1
ATOM 1772 O O . GLU A 1 214 ? -4.000 -12.270 16.861 1.00 80.50 214 GLU A O 1
ATOM 1777 N N . LEU A 1 215 ? -5.114 -12.551 14.930 1.00 80.69 215 LEU A N 1
ATOM 1778 C CA . LEU A 1 215 ? -4.277 -11.633 14.155 1.00 80.69 215 LEU A C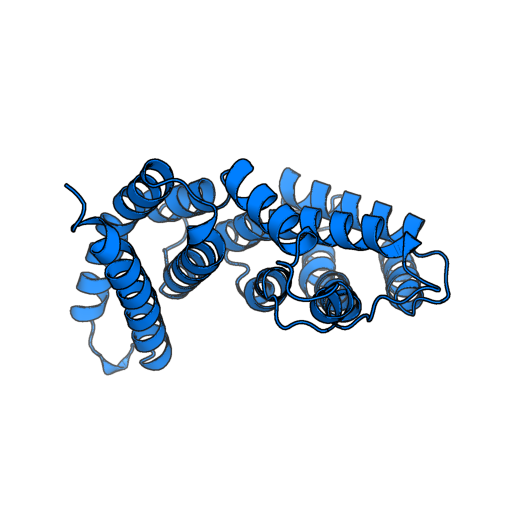A 1
ATOM 1779 C C . LEU A 1 215 ? -4.305 -10.216 14.733 1.00 80.69 215 LEU A C 1
ATOM 1781 O O . LEU A 1 215 ? -3.250 -9.603 14.897 1.00 80.69 215 LEU A O 1
ATOM 1785 N N . LEU A 1 216 ? -5.487 -9.718 15.093 1.00 81.62 216 LEU A N 1
ATOM 1786 C CA . LEU A 1 216 ? -5.665 -8.395 15.680 1.00 81.62 216 LEU A CA 1
ATOM 1787 C C . LEU A 1 216 ? -4.905 -8.240 17.004 1.00 81.62 216 LEU A C 1
ATOM 1789 O O . LEU A 1 216 ? -4.154 -7.275 17.173 1.00 81.62 216 LEU A O 1
ATOM 1793 N N . PHE A 1 217 ? -5.048 -9.201 17.920 1.00 80.94 217 PHE A N 1
ATOM 1794 C CA . PHE A 1 217 ? -4.317 -9.193 19.189 1.00 80.94 217 PHE A CA 1
ATOM 1795 C C . PHE A 1 217 ? -2.809 -9.310 18.977 1.00 80.94 217 PHE A C 1
ATOM 1797 O O . PHE A 1 217 ? -2.049 -8.561 19.590 1.00 80.94 217 PHE A O 1
ATOM 1804 N N . ASN A 1 218 ? -2.362 -10.187 18.077 1.00 81.25 218 ASN A N 1
ATOM 1805 C CA . ASN A 1 218 ? -0.944 -10.336 17.759 1.00 81.25 218 ASN A CA 1
ATOM 1806 C C . ASN A 1 218 ? -0.341 -9.039 17.202 1.00 81.25 218 ASN A C 1
ATOM 1808 O O . ASN A 1 218 ? 0.772 -8.670 17.583 1.00 81.25 218 ASN A O 1
ATOM 1812 N N . SER A 1 219 ? -1.057 -8.324 16.332 1.00 79.81 219 SER A N 1
ATOM 1813 C CA . SER A 1 219 ? -0.600 -7.037 15.797 1.00 79.81 219 SER A CA 1
ATOM 1814 C C . SER A 1 219 ? -0.567 -5.943 16.870 1.00 79.81 219 SER A C 1
ATOM 1816 O O . SER A 1 219 ? 0.410 -5.197 16.938 1.00 79.81 219 SER A O 1
ATOM 1818 N N . ALA A 1 220 ? -1.562 -5.885 17.761 1.00 79.38 220 ALA A N 1
ATOM 1819 C CA . ALA A 1 220 ? -1.579 -4.933 18.874 1.00 79.38 220 ALA A CA 1
ATOM 1820 C C . ALA A 1 220 ? -0.456 -5.201 19.896 1.00 79.38 220 ALA A C 1
ATOM 1822 O O . ALA A 1 220 ? 0.257 -4.278 20.289 1.00 79.38 220 ALA A O 1
ATOM 1823 N N . ILE A 1 221 ? -0.239 -6.463 20.285 1.00 79.19 221 ILE A N 1
ATOM 1824 C CA . ILE A 1 221 ? 0.823 -6.861 21.225 1.00 79.19 221 ILE A CA 1
ATOM 1825 C C . ILE A 1 221 ? 2.206 -6.521 20.665 1.00 79.19 221 ILE A C 1
ATOM 1827 O O . ILE A 1 221 ? 3.036 -5.974 21.388 1.00 79.19 221 ILE A O 1
ATOM 1831 N N . LYS A 1 222 ? 2.458 -6.794 19.377 1.00 80.31 222 LYS A N 1
ATOM 1832 C CA . LYS A 1 222 ? 3.730 -6.436 18.723 1.00 80.31 222 LYS A CA 1
ATOM 1833 C C . LYS A 1 222 ? 4.042 -4.946 18.846 1.00 80.31 222 LYS A C 1
ATOM 1835 O O . LYS A 1 222 ? 5.196 -4.586 19.048 1.00 80.31 222 LYS A O 1
ATOM 1840 N N . ILE A 1 223 ? 3.025 -4.095 18.729 1.00 81.19 223 ILE A N 1
ATOM 1841 C CA . ILE A 1 223 ? 3.182 -2.647 18.878 1.00 81.19 223 ILE A CA 1
ATOM 1842 C C . ILE A 1 223 ? 3.479 -2.279 20.324 1.00 81.19 223 ILE A C 1
ATOM 1844 O O . ILE A 1 223 ? 4.418 -1.526 20.551 1.00 81.19 223 ILE A O 1
ATOM 1848 N N . LEU A 1 224 ? 2.723 -2.828 21.279 1.00 74.88 224 LEU A N 1
ATOM 1849 C CA . LEU A 1 224 ? 2.903 -2.535 22.703 1.00 74.88 224 LEU A CA 1
ATOM 1850 C C . LEU A 1 224 ? 4.311 -2.907 23.187 1.00 74.88 224 LEU A C 1
ATOM 1852 O O . LEU A 1 224 ? 4.977 -2.086 23.810 1.00 74.88 224 LEU A O 1
ATOM 1856 N N . ILE A 1 225 ? 4.807 -4.088 22.802 1.00 73.25 225 ILE A N 1
ATOM 1857 C CA . ILE A 1 225 ? 6.179 -4.521 23.112 1.00 73.25 225 ILE A CA 1
ATOM 1858 C C . ILE A 1 225 ? 7.203 -3.556 22.498 1.00 73.25 225 ILE A C 1
ATOM 1860 O O . ILE A 1 225 ? 8.131 -3.131 23.178 1.00 73.25 225 ILE A O 1
ATOM 1864 N N . ALA A 1 226 ? 7.014 -3.163 21.235 1.00 66.75 226 ALA A N 1
ATOM 1865 C CA . ALA A 1 226 ? 7.912 -2.227 20.558 1.00 66.75 226 ALA A CA 1
ATOM 1866 C C . ALA A 1 226 ? 7.878 -0.804 21.150 1.00 66.75 226 ALA A C 1
ATOM 1868 O O . ALA A 1 226 ? 8.793 -0.018 20.903 1.00 66.75 226 ALA A O 1
ATOM 1869 N N . THR A 1 227 ? 6.829 -0.444 21.894 1.00 63.41 227 THR A N 1
ATOM 1870 C CA . THR A 1 227 ? 6.729 0.843 22.598 1.00 63.41 227 THR A CA 1
ATOM 1871 C C . THR A 1 227 ? 7.230 0.796 24.039 1.00 63.41 227 THR A C 1
ATOM 1873 O O . THR A 1 227 ? 7.733 1.812 24.511 1.00 63.41 227 THR A O 1
ATOM 1876 N N . ASP A 1 228 ? 7.158 -0.348 24.724 1.00 55.69 228 ASP A N 1
ATOM 1877 C CA . ASP A 1 228 ? 7.649 -0.494 26.105 1.00 55.69 228 ASP A CA 1
ATOM 1878 C C . ASP A 1 228 ? 9.183 -0.448 26.194 1.00 55.69 228 ASP A C 1
ATOM 1880 O O . ASP A 1 228 ? 9.717 0.032 27.194 1.00 55.69 228 ASP A O 1
ATOM 1884 N N . GLU A 1 229 ? 9.894 -0.796 25.114 1.00 50.03 229 GLU A N 1
ATOM 1885 C CA . GLU A 1 229 ? 11.345 -0.563 24.978 1.00 50.03 229 GLU A CA 1
ATOM 1886 C C . GLU A 1 229 ? 11.732 0.937 25.024 1.00 50.03 229 GLU A C 1
ATOM 1888 O O . GLU A 1 229 ? 12.911 1.259 25.145 1.00 50.03 229 GLU A O 1
ATOM 1893 N N . PHE A 1 230 ? 10.764 1.867 24.988 1.00 42.41 230 PHE A N 1
ATOM 1894 C CA . PHE A 1 230 ? 10.983 3.308 25.199 1.00 42.41 230 PHE A CA 1
ATOM 1895 C C . PHE A 1 230 ? 10.670 3.792 26.627 1.00 42.41 230 PHE A C 1
ATOM 1897 O O . PHE A 1 230 ? 10.881 4.970 26.920 1.00 42.41 230 PHE A O 1
ATOM 1904 N N . SER A 1 231 ? 10.168 2.929 27.519 1.00 40.66 231 SER A N 1
ATOM 1905 C CA . SER A 1 231 ? 9.883 3.297 28.916 1.00 40.66 231 SER A CA 1
ATOM 1906 C C . SER A 1 231 ? 11.098 3.207 29.849 1.00 40.66 231 SER A C 1
ATOM 1908 O O . SER A 1 231 ? 11.065 3.786 30.932 1.00 40.66 231 SER A O 1
ATOM 1910 N N . ASP A 1 232 ? 12.190 2.573 29.407 1.00 39.19 232 ASP A N 1
ATOM 1911 C CA . ASP A 1 232 ? 13.423 2.411 30.192 1.00 39.19 232 ASP A CA 1
ATOM 1912 C C . ASP A 1 232 ? 14.421 3.589 30.044 1.00 39.19 232 ASP A C 1
ATOM 1914 O O . ASP A 1 232 ? 15.497 3.568 30.644 1.00 39.19 232 ASP A O 1
ATOM 1918 N N . GLU A 1 233 ? 14.078 4.641 29.285 1.00 36.69 233 GLU A N 1
ATOM 1919 C CA . GLU A 1 233 ? 14.912 5.847 29.089 1.00 36.69 233 GLU A CA 1
ATOM 1920 C C . GLU A 1 233 ? 14.259 7.169 29.568 1.00 36.69 233 GLU A C 1
ATOM 1922 O O . GLU A 1 233 ? 14.574 8.242 29.043 1.00 36.69 233 GLU A O 1
ATOM 1927 N N . ILE A 1 234 ? 13.381 7.135 30.582 1.00 34.94 234 ILE A N 1
ATOM 1928 C CA . ILE A 1 234 ? 12.885 8.352 31.272 1.00 34.94 234 ILE A CA 1
ATOM 1929 C C . ILE A 1 234 ? 13.261 8.346 32.754 1.00 34.94 234 ILE A C 1
ATOM 1931 O O . ILE A 1 234 ? 12.916 7.373 33.458 1.00 34.94 234 ILE A O 1
#

Secondary structure (DSSP, 8-state):
--SHHHHHHHHHHHTSTTS--HHHHHHHHHHHHHHHHHSS-TTTHHHHHHHIIIIIIHHHHHHHHH----TTTGGGHHHHHHHHHHHTTHHHHHHHTT-GGGHHHHHHTT-TTSHHHHHH--TT---HHHHHHHHHHHHTTHHHHHHHHHHH--SS---HHHHHHHHHHHHHHGGGS-HHHHHHHHHHHHHHHHHHHHHHHHS-GGGS-HHHHHHHHHHHHHHHHHHHTTGGG-

Foldseek 3Di:
DPVLVVLLVVQLVCLVPPDDNQVSLVVLLVLLVCCLVPVGDVPPGDVVNVCCQQPRVLSSLVSLLQDADDPVCVVCLVVSLVSLLSCLVCVLVCLLVVVLSNLVSNVSSLDCPTNNQVNCDDPPDDSVSSVVSLVSCVVVCSLVSLLVCLLVCPDDHDDLSSLLSSLSSCVSNVVVDDPVSLVVSCVSRVVSVVVVVVVCVPDDVVVDDPVSVVSSVVSVVVSVVVCVVVVVPD

Organism: NCBI:txid1144522

Radius of gyration: 19.55 Å; chains: 1; bounding box: 48×31×58 Å

Sequence (234 aa):
MNDFDRWRSDFVSSLDLNYNFNEHIETCEQYIEEIIQYNIIKYVGPEKTNSFLTETLKFAIDQIMNFRINNSNRLKCGILIHFLKLTTVLIPYSFLNDIFDLFPILESILDSTHPFYQSLKTGNNTIQQLNVIKQYIVSHEMLALMATRIQKNEETPITATHFIFFFNLYSILSDLMNSNTKSSLLFTIFPVFSEFINDISNYDIKDINAEEVELLFNSAIKILIATDEFSDEI